Protein AF-A0A969IDW4-F1 (afdb_monomer_lite)

Foldseek 3Di:
DPPPVVVVVVVVVVVVVVPQKDQDPQQAIEGEDADQDKDWDQGDPGFTKIWTWDDPPPLFFKIKIFIAHPDQKDWGKYKYAFAQQFQKKWKDKPNHTPDIDGHDDIDIDTDIDGHGIMIMIGGQFAWDWDADPPRDIWIDTRPDTDADDFAWDWDWDADPDPVGIDIDIDTPDFRAKDFPQQFDDDDPDPCCVPPPPGDTYDSVSSNVQKDKDADDAPPPDCPDPVRPRIDIDGDIDGDDDD

Radius of gyration: 23.62 Å; chains: 1; bounding box: 52×49×68 Å

Secondary structure (DSSP, 8-state):
--SHHHHHHHHHHHHHHHTSEEE-TTS-EEE-S--SEEEEEEETTTEEEEEEEEE-TTT-SEEEEEEEESSS-EEEEEEEEE-TT-SEEEEEETTEEEEEEESSEEEEEEEEE-TTEEEEEE----EEEEE-GGG-EEEEETTEEE-PPPPEEEEEE---STT-SEEEEEESS---EEESS-BSS--SSHHHHHHS--PBPPHHHHHHHEEEEEPP--SS--SSTTT-SEEEEE-EEEPPP-

Sequence (242 aa):
QANQSILLIIIQWTKFTQNLFYASEDNGLAALIYAPSEVKARVSNGIEITVVEETGYPFNENIRFTINTKEAAVKFPFHFRIPGWCREATININGKKYDAYKGGQIIKIDREWKNGDVAELVFPMEVSISRWHQNSAVVERGPLVYALKIGESWKHVQNKDWYGNYWEVYPTTPWNYGLIDVLHKKPENEWQKWNEPLVPAEAEQIQKAFQVVKKNWDGHYPWNLANAPIEIKAKARVFLNG

Structure (mmCIF, N/CA/C/O backbone):
data_AF-A0A969IDW4-F1
#
_entry.id   AF-A0A969IDW4-F1
#
loop_
_atom_site.group_PDB
_atom_site.id
_atom_site.type_symbol
_atom_site.label_atom_id
_atom_site.label_alt_id
_atom_site.label_comp_id
_atom_site.label_asym_id
_atom_site.label_entity_id
_atom_site.label_seq_id
_atom_site.pdbx_PDB_ins_code
_atom_site.Cartn_x
_atom_site.Cartn_y
_atom_site.Cartn_z
_atom_site.occupancy
_atom_site.B_iso_or_equiv
_atom_site.auth_seq_id
_atom_site.auth_comp_id
_atom_site.auth_asym_id
_atom_site.auth_atom_id
_atom_site.pdbx_PDB_model_num
ATOM 1 N N . GLN A 1 1 ? 23.238 29.472 -4.550 1.00 36.06 1 GLN A N 1
ATOM 2 C CA . GLN A 1 1 ? 21.768 29.302 -4.600 1.00 36.06 1 GLN A CA 1
ATOM 3 C C . GLN A 1 1 ? 21.451 27.810 -4.550 1.00 36.06 1 GLN A C 1
ATOM 5 O O . GLN A 1 1 ? 21.507 27.154 -5.574 1.00 36.06 1 GLN A O 1
ATOM 10 N N . ALA A 1 2 ? 21.194 27.261 -3.360 1.00 36.75 2 ALA A N 1
ATOM 11 C CA . ALA A 1 2 ? 20.826 25.849 -3.165 1.00 36.75 2 ALA A CA 1
ATOM 12 C C . ALA A 1 2 ? 19.712 25.681 -2.106 1.00 36.75 2 ALA A C 1
ATOM 14 O O . ALA A 1 2 ? 19.539 24.609 -1.544 1.00 36.75 2 ALA A O 1
ATOM 15 N N . ASN A 1 3 ? 18.954 26.751 -1.825 1.00 32.47 3 ASN A N 1
ATOM 16 C CA . ASN A 1 3 ? 17.962 26.771 -0.741 1.00 32.47 3 ASN A CA 1
ATOM 17 C C . ASN A 1 3 ? 16.509 26.590 -1.195 1.00 32.47 3 ASN A C 1
ATOM 19 O O . ASN A 1 3 ? 15.656 26.327 -0.355 1.00 32.47 3 ASN A O 1
ATOM 23 N N . GLN A 1 4 ? 16.196 26.694 -2.491 1.00 33.81 4 GLN A N 1
ATOM 24 C CA . GLN A 1 4 ? 14.814 26.497 -2.952 1.00 33.81 4 GLN A CA 1
ATOM 25 C C . GLN A 1 4 ? 14.461 25.015 -3.151 1.00 33.81 4 GLN A C 1
ATOM 27 O O . GLN A 1 4 ? 13.352 24.610 -2.813 1.00 33.81 4 GLN A O 1
ATOM 32 N N . SER A 1 5 ? 15.409 24.178 -3.587 1.00 32.72 5 SER A N 1
ATOM 33 C CA . SER A 1 5 ? 15.166 22.742 -3.799 1.00 32.72 5 SER A CA 1
ATOM 34 C C . SER A 1 5 ? 14.986 21.964 -2.489 1.00 32.72 5 SER A C 1
ATOM 36 O O . SER A 1 5 ? 14.162 21.058 -2.425 1.00 32.72 5 SER A O 1
ATOM 38 N N . ILE A 1 6 ? 15.699 22.346 -1.421 1.00 40.06 6 ILE A N 1
ATOM 39 C CA . ILE A 1 6 ? 15.559 21.724 -0.091 1.00 40.06 6 ILE A CA 1
ATOM 40 C C . ILE A 1 6 ? 14.205 22.092 0.536 1.00 40.06 6 ILE A C 1
ATOM 42 O O . ILE A 1 6 ? 13.516 21.225 1.070 1.00 40.06 6 ILE A O 1
ATOM 46 N N . LEU A 1 7 ? 13.775 23.353 0.410 1.00 32.84 7 LEU A N 1
ATOM 47 C CA . LEU A 1 7 ? 12.499 23.822 0.957 1.00 32.84 7 LEU A CA 1
ATOM 48 C C . LEU A 1 7 ? 11.293 23.148 0.276 1.00 32.84 7 LEU A C 1
ATOM 50 O O . LEU A 1 7 ? 10.332 22.784 0.950 1.00 32.84 7 LEU A O 1
ATOM 54 N N . LEU A 1 8 ? 11.357 22.925 -1.043 1.00 35.44 8 LEU A N 1
ATOM 55 C CA . LEU A 1 8 ? 10.275 22.291 -1.801 1.00 35.44 8 LEU A CA 1
ATOM 56 C C . LEU A 1 8 ? 10.090 20.809 -1.431 1.00 35.44 8 LEU A C 1
ATOM 58 O O . LEU A 1 8 ? 8.957 20.349 -1.322 1.00 35.44 8 LEU A O 1
ATOM 62 N N . ILE A 1 9 ? 11.183 20.077 -1.186 1.00 49.09 9 ILE A N 1
ATOM 63 C CA . ILE A 1 9 ? 11.122 18.671 -0.755 1.00 49.09 9 ILE A CA 1
ATOM 64 C C . ILE A 1 9 ? 10.534 18.574 0.660 1.00 49.09 9 ILE A C 1
ATOM 66 O O . ILE A 1 9 ? 9.649 17.752 0.888 1.00 49.09 9 ILE A O 1
ATOM 70 N N . ILE A 1 10 ? 10.937 19.448 1.592 1.00 52.38 10 ILE A N 1
ATOM 71 C CA . ILE A 1 10 ? 10.418 19.448 2.974 1.00 52.38 10 ILE A CA 1
ATOM 72 C C . ILE A 1 10 ? 8.894 19.661 3.008 1.00 52.38 10 ILE A C 1
ATOM 74 O O . ILE A 1 10 ? 8.198 18.970 3.749 1.00 52.38 10 ILE A O 1
ATOM 78 N N . ILE A 1 11 ? 8.357 20.566 2.180 1.00 58.72 11 ILE A N 1
ATOM 79 C CA . ILE A 1 11 ? 6.911 20.857 2.136 1.00 58.72 11 ILE A CA 1
ATOM 80 C C . ILE A 1 11 ? 6.093 19.658 1.626 1.00 58.72 11 ILE A C 1
ATOM 82 O O . ILE A 1 11 ? 4.946 19.475 2.035 1.00 58.72 11 ILE A O 1
ATOM 86 N N . GLN A 1 12 ? 6.651 18.834 0.737 1.00 65.25 12 GLN A N 1
ATOM 87 C CA . GLN A 1 12 ? 5.935 17.667 0.213 1.00 65.25 12 GLN A CA 1
ATOM 88 C C . GLN A 1 12 ? 5.799 16.565 1.267 1.00 65.25 12 GLN A C 1
ATOM 90 O O . GLN A 1 12 ? 4.719 15.999 1.425 1.00 65.25 12 GLN A O 1
ATOM 95 N N . TRP A 1 13 ? 6.856 16.310 2.043 1.00 73.19 13 TRP A N 1
ATOM 96 C CA . TRP A 1 13 ? 6.816 15.307 3.110 1.00 73.19 13 TRP A CA 1
ATOM 97 C C . TRP A 1 13 ? 5.899 15.713 4.266 1.00 73.19 13 TRP A C 1
ATOM 99 O O . TRP A 1 13 ? 5.181 14.864 4.782 1.00 73.19 13 TRP A O 1
ATOM 109 N N . THR A 1 14 ? 5.853 16.996 4.643 1.00 79.69 14 THR A N 1
ATOM 110 C CA . THR A 1 14 ? 4.940 17.463 5.703 1.00 79.69 14 THR A CA 1
ATOM 111 C C . THR A 1 14 ? 3.478 17.418 5.277 1.00 79.69 14 THR A C 1
ATOM 113 O O . THR A 1 14 ? 2.620 17.034 6.067 1.00 79.69 14 THR A O 1
ATOM 116 N N . LYS A 1 15 ? 3.173 17.749 4.018 1.00 82.56 15 LYS A N 1
ATOM 117 C CA . LYS A 1 15 ? 1.824 17.545 3.480 1.00 82.56 15 LYS A CA 1
ATOM 118 C C . LYS A 1 15 ? 1.477 16.064 3.448 1.00 82.56 15 LYS A C 1
ATOM 120 O O . LYS A 1 15 ? 0.396 15.700 3.881 1.00 82.56 15 LYS A O 1
ATOM 125 N N . PHE A 1 16 ? 2.378 15.200 2.991 1.00 86.06 16 PHE A N 1
ATOM 126 C CA . PHE A 1 16 ? 2.141 13.758 3.001 1.00 86.06 16 PHE A CA 1
ATOM 127 C C . PHE A 1 16 ? 1.790 13.245 4.408 1.00 86.06 16 PHE A C 1
ATOM 129 O O . PHE A 1 16 ? 0.753 12.605 4.574 1.00 86.06 16 PHE A O 1
ATOM 136 N N . THR A 1 17 ? 2.581 13.594 5.429 1.00 86.19 17 THR A N 1
ATOM 137 C CA . THR A 1 17 ? 2.329 13.145 6.808 1.00 86.19 17 THR A CA 1
ATOM 138 C C . THR A 1 17 ? 1.028 13.698 7.394 1.00 86.19 17 THR A C 1
ATOM 140 O O . THR A 1 17 ? 0.349 12.993 8.134 1.00 86.19 17 THR A O 1
ATOM 143 N N . GLN A 1 18 ? 0.627 14.918 7.026 1.00 87.56 18 GLN A N 1
ATOM 144 C CA . GLN A 1 18 ? -0.650 15.514 7.446 1.00 87.56 18 GLN A CA 1
ATOM 145 C C . GLN A 1 18 ? -1.888 14.842 6.836 1.00 87.56 18 GLN A C 1
ATOM 147 O O . GLN A 1 18 ? -2.988 15.055 7.333 1.00 87.56 18 GLN A O 1
ATOM 152 N N . ASN A 1 19 ? -1.730 14.060 5.766 1.00 91.75 19 ASN A N 1
ATOM 153 C CA . ASN A 1 19 ? -2.835 13.433 5.037 1.00 91.75 19 ASN A CA 1
ATOM 154 C C . ASN A 1 19 ? -2.877 11.898 5.231 1.00 91.75 19 ASN A C 1
ATOM 156 O O . ASN A 1 19 ? -3.576 11.205 4.492 1.00 91.75 19 ASN A O 1
ATOM 160 N N . LEU A 1 20 ? -2.145 11.351 6.214 1.00 95.62 20 LEU A N 1
ATOM 161 C CA . LEU A 1 20 ? -2.221 9.923 6.571 1.00 95.62 20 LEU A CA 1
ATOM 162 C C . LEU A 1 20 ? -3.574 9.576 7.207 1.00 95.62 20 LEU A C 1
ATOM 164 O O . LEU A 1 20 ? -4.243 8.626 6.784 1.00 95.62 20 LEU A O 1
ATOM 168 N N . PHE A 1 21 ? -3.992 10.401 8.173 1.00 97.50 21 PHE A N 1
ATOM 169 C CA . PHE A 1 21 ? -5.207 10.219 8.959 1.00 97.50 21 PHE A CA 1
ATOM 170 C C . PHE A 1 21 ? -6.143 11.422 8.880 1.00 97.50 21 PHE A C 1
ATOM 172 O O . PHE A 1 21 ? -5.696 12.565 8.832 1.00 97.50 21 PHE A O 1
ATOM 179 N N . TYR A 1 22 ? -7.445 11.156 8.962 1.00 96.81 22 TYR A N 1
ATOM 180 C CA . TYR A 1 22 ? -8.488 12.177 9.041 1.00 96.81 22 TYR A CA 1
ATOM 181 C C . TYR A 1 22 ? -9.519 11.821 10.106 1.00 96.81 22 TYR A C 1
ATOM 183 O O . TYR A 1 22 ? -9.808 10.646 10.330 1.00 96.81 22 TYR A O 1
ATOM 191 N N . ALA A 1 23 ? -10.119 12.836 10.724 1.00 95.88 23 ALA A N 1
ATOM 192 C CA . ALA A 1 23 ? -11.373 12.651 11.444 1.00 95.88 23 ALA A CA 1
ATOM 193 C C . ALA A 1 23 ? -12.496 12.367 10.434 1.00 95.88 23 ALA A C 1
ATOM 195 O O . ALA A 1 23 ? -12.535 12.985 9.366 1.00 95.88 23 ALA A O 1
ATOM 196 N N . SER A 1 24 ? -13.396 11.441 10.757 1.00 94.69 24 SER A N 1
ATOM 197 C CA . SER A 1 24 ? -14.590 11.169 9.949 1.00 94.69 24 SER A CA 1
ATOM 198 C C . SER A 1 24 ? -15.822 11.876 10.521 1.00 94.69 24 SER A C 1
ATOM 200 O O . SER A 1 24 ? -15.878 12.194 11.708 1.00 94.69 24 SER A O 1
ATOM 202 N N . GLU A 1 25 ? -16.819 12.126 9.669 1.00 93.75 25 GLU A N 1
ATOM 203 C CA . GLU A 1 25 ? -18.062 12.826 10.037 1.00 93.75 25 GLU A CA 1
ATOM 204 C C . GLU A 1 25 ? -18.861 12.094 11.128 1.00 93.75 25 GLU A C 1
ATOM 206 O O . GLU A 1 25 ? -19.512 12.716 11.960 1.00 93.75 25 GLU A O 1
ATOM 211 N N . ASP A 1 26 ? -18.758 10.768 11.182 1.00 96.19 26 ASP A N 1
ATOM 212 C CA . ASP A 1 26 ? -19.386 9.912 12.189 1.00 96.19 26 ASP A CA 1
ATOM 213 C C . ASP A 1 26 ? -18.567 9.796 13.491 1.00 96.19 26 ASP A C 1
ATOM 215 O O . ASP A 1 26 ? -18.684 8.813 14.225 1.00 96.19 26 ASP A O 1
ATOM 219 N N . ASN A 1 27 ? -17.758 10.819 13.796 1.00 96.31 27 ASN A N 1
ATOM 220 C CA . ASN A 1 27 ? -16.893 10.908 14.975 1.00 96.31 27 ASN A CA 1
ATOM 221 C C . ASN A 1 27 ? -15.881 9.754 15.082 1.00 96.31 27 ASN A C 1
ATOM 223 O O . ASN A 1 27 ? -15.577 9.260 16.169 1.00 96.31 27 ASN A O 1
ATOM 227 N N . GLY A 1 28 ? -15.368 9.293 13.949 1.00 97.38 28 GLY A N 1
ATOM 228 C CA . GLY A 1 28 ? -14.372 8.235 13.877 1.00 97.38 28 GLY A CA 1
ATOM 229 C C . GLY A 1 28 ? -12.999 8.720 13.439 1.00 97.38 28 GLY A C 1
ATOM 230 O O . GLY A 1 28 ? -12.671 9.908 13.465 1.00 97.38 28 GLY A O 1
ATOM 231 N N . LEU A 1 29 ? -12.197 7.752 13.009 1.00 97.94 29 LEU A N 1
ATOM 232 C CA . LEU A 1 29 ? -10.870 7.964 12.447 1.00 97.94 29 LEU A CA 1
ATOM 233 C C . LEU A 1 29 ? -10.794 7.277 11.084 1.00 97.94 29 LEU A C 1
ATOM 235 O O . LEU A 1 29 ? -11.355 6.198 10.901 1.00 97.94 29 LEU A O 1
ATOM 239 N N . ALA A 1 30 ? -10.092 7.875 10.131 1.00 98.19 30 ALA A N 1
ATOM 240 C CA . ALA A 1 30 ? -9.866 7.310 8.810 1.00 98.19 30 ALA A CA 1
ATOM 241 C C . ALA A 1 30 ? -8.373 7.250 8.494 1.00 98.19 30 ALA A C 1
ATOM 243 O O . ALA A 1 30 ? -7.718 8.286 8.489 1.00 98.19 30 ALA A O 1
ATOM 244 N N . ALA A 1 31 ? -7.856 6.056 8.199 1.00 97.88 31 ALA A N 1
ATOM 245 C CA . ALA A 1 31 ? -6.517 5.833 7.663 1.00 97.88 31 ALA A CA 1
ATOM 246 C C . ALA A 1 31 ? -6.603 5.709 6.135 1.00 97.88 31 ALA A C 1
ATOM 248 O O . ALA A 1 31 ? -7.135 4.726 5.601 1.00 97.88 31 ALA A O 1
ATOM 249 N N . LEU A 1 32 ? -6.115 6.731 5.426 1.00 96.12 32 LEU A N 1
ATOM 250 C CA . LEU A 1 32 ? -6.238 6.828 3.967 1.00 96.12 32 LEU A CA 1
ATOM 251 C C . LEU A 1 32 ? -4.899 6.650 3.251 1.00 96.12 32 LEU A C 1
ATOM 253 O O . LEU A 1 32 ? -4.862 6.129 2.136 1.00 96.12 32 LEU A O 1
ATOM 257 N N . ILE A 1 33 ? -3.788 7.045 3.856 1.00 95.06 33 ILE A N 1
ATOM 258 C CA . ILE A 1 33 ? -2.451 6.850 3.291 1.00 95.06 33 ILE A CA 1
ATOM 259 C C . ILE A 1 33 ? -1.619 6.107 4.328 1.00 95.06 33 ILE A C 1
ATOM 261 O O . ILE A 1 33 ? -1.707 6.418 5.508 1.00 95.06 33 ILE A O 1
ATOM 265 N N . TYR A 1 34 ? -0.845 5.122 3.874 1.00 96.12 34 TYR A N 1
ATOM 266 C CA . TYR A 1 34 ? -0.156 4.178 4.747 1.00 96.12 34 TYR A CA 1
ATOM 267 C C . TYR A 1 34 ? 1.339 4.468 4.814 1.00 96.12 34 TYR A C 1
ATOM 269 O O . TYR A 1 34 ? 2.005 4.545 3.775 1.00 96.12 34 TYR A O 1
ATOM 277 N N . ALA A 1 35 ? 1.842 4.635 6.031 1.00 94.50 35 ALA A N 1
ATOM 278 C CA . ALA A 1 35 ? 3.246 4.837 6.361 1.00 94.50 35 ALA A CA 1
ATOM 279 C C . ALA A 1 35 ? 3.463 4.619 7.872 1.00 94.50 35 ALA A C 1
ATOM 281 O O . ALA A 1 35 ? 2.560 4.915 8.657 1.00 94.50 35 ALA A O 1
ATOM 282 N N . PRO A 1 36 ? 4.664 4.189 8.310 1.00 94.25 36 PRO A N 1
ATOM 283 C CA . PRO A 1 36 ? 5.001 4.132 9.732 1.00 94.25 36 PRO A CA 1
ATOM 284 C C . PRO A 1 36 ? 4.688 5.453 10.432 1.00 94.25 36 PRO A C 1
ATOM 286 O O . PRO A 1 36 ? 5.245 6.494 10.069 1.00 94.25 36 PRO A O 1
ATOM 289 N N . SER A 1 37 ? 3.783 5.429 11.407 1.00 96.19 37 SER A N 1
ATOM 290 C CA . SER A 1 37 ? 3.317 6.651 12.057 1.00 96.19 37 SER A CA 1
ATOM 291 C C . SER A 1 37 ? 2.650 6.389 13.406 1.00 96.19 37 SER A C 1
ATOM 293 O O . SER A 1 37 ? 2.252 5.275 13.733 1.00 96.19 37 SER A O 1
ATOM 295 N N . GLU A 1 38 ? 2.529 7.447 14.203 1.00 97.50 38 GLU A N 1
ATOM 296 C CA . GLU A 1 38 ? 1.713 7.477 15.414 1.00 97.50 38 GLU A CA 1
ATOM 297 C C . GLU A 1 38 ? 0.810 8.710 15.346 1.00 97.50 38 GLU A C 1
ATOM 299 O O . GLU A 1 38 ? 1.284 9.819 15.083 1.00 97.50 38 GLU A O 1
ATOM 304 N N . VAL A 1 39 ? -0.487 8.527 15.595 1.00 97.19 39 VAL A N 1
ATOM 305 C CA . VAL A 1 39 ? -1.464 9.618 15.638 1.00 97.19 39 VAL A CA 1
ATOM 306 C C . VAL A 1 39 ? -2.189 9.634 16.977 1.00 97.19 39 VAL A C 1
ATOM 308 O O . VAL A 1 39 ? -2.673 8.609 17.453 1.00 97.19 39 VAL A O 1
ATOM 311 N N . LYS A 1 40 ? -2.295 10.824 17.575 1.00 97.69 40 LYS A N 1
ATOM 312 C CA . LYS A 1 40 ? -3.208 11.098 18.688 1.00 97.69 40 LYS A CA 1
ATOM 313 C C . LYS A 1 40 ? -4.440 11.784 18.132 1.00 97.69 40 LYS A C 1
ATOM 315 O O . LYS A 1 40 ? -4.324 12.836 17.505 1.00 97.69 40 LYS A O 1
ATOM 320 N N . ALA A 1 41 ? -5.601 11.187 18.346 1.00 96.50 41 ALA A N 1
ATOM 321 C CA . ALA A 1 41 ? -6.858 11.664 17.793 1.00 96.50 41 ALA A CA 1
ATOM 322 C C . ALA A 1 41 ? -7.950 11.653 18.857 1.00 96.50 41 ALA A C 1
ATOM 324 O O . ALA A 1 41 ? -7.903 10.878 19.811 1.00 96.50 41 ALA A O 1
ATOM 325 N N . ARG A 1 42 ? -8.953 12.510 18.671 1.00 96.81 42 ARG A N 1
ATOM 326 C CA . ARG A 1 42 ? -10.192 12.456 19.443 1.00 96.81 42 ARG A CA 1
ATOM 327 C C . ARG A 1 42 ? -11.258 11.781 18.599 1.00 96.81 42 ARG A C 1
ATOM 329 O O . ARG A 1 42 ? -11.511 12.221 17.483 1.00 96.81 42 ARG A O 1
ATOM 336 N N . VAL A 1 43 ? -11.853 10.730 19.139 1.00 96.88 43 VAL A N 1
ATOM 337 C CA . VAL A 1 43 ? -12.914 9.943 18.502 1.00 96.88 43 VAL A CA 1
ATOM 338 C C . VAL A 1 43 ? -14.128 9.879 19.419 1.00 96.88 43 VAL A C 1
ATOM 340 O O . VAL A 1 43 ? -14.061 10.267 20.591 1.00 96.88 43 VAL A O 1
ATOM 343 N N . SER A 1 44 ? -15.244 9.370 18.900 1.00 92.69 44 SER A N 1
ATOM 344 C CA . SER A 1 44 ? -16.530 9.405 19.588 1.00 92.69 44 SER A CA 1
ATOM 345 C C . SER A 1 44 ? -16.838 10.845 20.035 1.00 92.69 44 SER A C 1
ATOM 347 O O . SER A 1 44 ? -16.497 11.813 19.357 1.00 92.69 44 SER A O 1
ATOM 349 N N . ASN A 1 45 ? -17.414 11.022 21.217 1.00 87.69 45 ASN A N 1
ATOM 350 C CA . ASN A 1 45 ? -17.689 12.338 21.787 1.00 87.69 45 ASN A CA 1
ATOM 351 C C . ASN A 1 45 ? -16.462 12.942 22.505 1.00 87.69 45 ASN A C 1
ATOM 353 O O . ASN A 1 45 ? -16.552 13.358 23.658 1.00 87.69 45 ASN A O 1
ATOM 357 N N . GLY A 1 46 ? -15.307 12.988 21.828 1.00 94.12 46 GLY A N 1
ATOM 358 C CA . GLY A 1 46 ? -14.109 13.705 22.290 1.00 94.12 46 GLY A CA 1
ATOM 359 C C . GLY A 1 46 ? -13.087 12.890 23.091 1.00 94.12 46 GLY A C 1
ATOM 360 O O . GLY A 1 46 ? -12.183 13.488 23.678 1.00 94.12 46 GLY A O 1
ATOM 361 N N . ILE A 1 47 ? -13.199 11.559 23.107 1.00 96.88 47 ILE A N 1
ATOM 362 C CA . ILE A 1 47 ? -12.272 10.664 23.816 1.00 96.88 47 ILE A CA 1
ATOM 363 C C . ILE A 1 47 ? -10.948 10.598 23.055 1.00 96.88 47 ILE A C 1
ATOM 365 O O . ILE A 1 47 ? -10.927 10.320 21.857 1.00 96.88 47 ILE A O 1
ATOM 369 N N . GLU A 1 48 ? -9.838 10.843 23.749 1.00 98.00 48 GLU A N 1
ATOM 370 C CA . GLU A 1 48 ? -8.498 10.755 23.167 1.00 98.00 48 GLU A CA 1
ATOM 371 C C . GLU A 1 48 ? -8.030 9.296 23.065 1.00 98.00 48 GLU A C 1
ATOM 373 O O . GLU A 1 48 ? -8.086 8.533 24.033 1.00 98.00 48 GLU A O 1
ATOM 378 N N . ILE A 1 49 ? -7.530 8.928 21.888 1.00 98.12 49 ILE A N 1
ATOM 379 C CA . ILE A 1 49 ? -6.865 7.655 21.613 1.00 98.12 49 ILE A CA 1
ATOM 380 C C . ILE A 1 49 ? -5.529 7.910 20.912 1.00 98.12 49 ILE A C 1
ATOM 382 O O . ILE A 1 49 ? -5.346 8.935 20.248 1.00 98.12 49 ILE A O 1
ATOM 386 N N . THR A 1 50 ? -4.619 6.945 21.007 1.00 98.56 50 THR A N 1
ATOM 387 C CA . THR A 1 50 ? -3.413 6.886 20.177 1.00 98.56 50 THR A CA 1
ATOM 388 C C . THR A 1 50 ? -3.511 5.680 19.255 1.00 98.56 50 THR A C 1
ATOM 390 O O . THR A 1 50 ? -3.790 4.578 19.720 1.00 98.56 50 THR A O 1
ATOM 393 N N . VAL A 1 51 ? -3.242 5.859 17.966 1.00 98.56 51 VAL A N 1
ATOM 394 C CA . VAL A 1 51 ? -3.117 4.757 17.008 1.00 98.56 51 VAL A CA 1
ATOM 395 C C . VAL A 1 51 ? -1.689 4.719 16.484 1.00 98.56 51 VAL A C 1
ATOM 397 O O . VAL A 1 51 ? -1.184 5.725 15.988 1.00 98.56 51 VAL A O 1
ATOM 400 N N . VAL A 1 52 ? -1.043 3.562 16.611 1.00 98.69 52 VAL A N 1
ATOM 401 C CA . VAL A 1 52 ? 0.300 3.302 16.075 1.00 98.69 52 VAL A CA 1
ATOM 402 C C . VAL A 1 52 ? 0.157 2.464 14.812 1.00 98.69 52 VAL A C 1
ATOM 404 O O . VAL A 1 52 ? -0.407 1.373 14.872 1.00 98.69 52 VAL A O 1
ATOM 407 N N . GLU A 1 53 ? 0.654 2.970 13.688 1.00 98.31 53 GLU A N 1
ATOM 408 C CA . GLU A 1 53 ? 0.734 2.271 12.409 1.00 98.31 53 GLU A CA 1
ATOM 409 C C . GLU A 1 53 ? 2.150 1.726 12.192 1.00 98.31 53 GLU A C 1
ATOM 411 O O . GLU A 1 53 ? 3.118 2.476 12.055 1.00 98.31 53 GLU A O 1
ATOM 416 N N . GLU A 1 54 ? 2.262 0.406 12.102 1.00 97.56 54 GLU A N 1
ATOM 417 C CA . GLU A 1 54 ? 3.498 -0.305 11.801 1.00 97.56 54 GLU A CA 1
ATOM 418 C C . GLU A 1 54 ? 3.369 -0.974 10.434 1.00 97.56 54 GLU A C 1
ATOM 420 O O . GLU A 1 54 ? 2.536 -1.861 10.217 1.00 97.56 54 GLU A O 1
ATOM 425 N N . THR A 1 55 ? 4.196 -0.553 9.479 1.00 95.50 55 THR A N 1
ATOM 426 C CA . THR A 1 55 ? 4.168 -1.123 8.133 1.00 95.50 55 THR A CA 1
ATOM 427 C C . THR A 1 55 ? 5.489 -0.947 7.391 1.00 95.50 55 THR A C 1
ATOM 429 O O . THR A 1 55 ? 6.208 0.022 7.589 1.00 95.50 55 THR A O 1
ATOM 432 N N . GLY A 1 56 ? 5.805 -1.880 6.492 1.00 91.62 56 GLY A N 1
ATOM 433 C CA . GLY A 1 56 ? 6.853 -1.692 5.481 1.00 91.62 56 GLY A CA 1
ATOM 434 C C . GLY A 1 56 ? 6.308 -1.149 4.156 1.00 91.62 56 GLY A C 1
ATOM 435 O O . GLY A 1 56 ? 6.986 -1.244 3.133 1.00 91.62 56 GLY A O 1
ATOM 436 N N . TYR A 1 57 ? 5.061 -0.668 4.127 1.00 93.00 57 TYR A N 1
ATOM 437 C CA . TYR A 1 57 ? 4.459 -0.058 2.944 1.00 93.00 57 TYR A CA 1
ATOM 438 C C . TYR A 1 57 ? 5.353 1.089 2.431 1.00 93.00 57 TYR A C 1
ATOM 440 O O . TYR A 1 57 ? 5.850 1.875 3.238 1.00 93.00 57 TYR A O 1
ATOM 448 N N . PRO A 1 58 ? 5.597 1.210 1.111 1.00 93.38 58 PRO A N 1
ATOM 449 C CA . PRO A 1 58 ? 4.965 0.491 -0.003 1.00 93.38 58 PRO A CA 1
ATOM 450 C C . PRO A 1 58 ? 5.634 -0.834 -0.416 1.00 93.38 58 PRO A C 1
ATOM 452 O O . PRO A 1 58 ? 5.240 -1.426 -1.418 1.00 93.38 58 PRO A O 1
ATOM 455 N N . PHE A 1 59 ? 6.655 -1.307 0.299 1.00 92.12 59 PHE A N 1
ATOM 456 C CA . PHE A 1 59 ? 7.408 -2.512 -0.073 1.00 92.12 59 PHE A CA 1
ATOM 457 C C . PHE A 1 59 ? 6.769 -3.801 0.470 1.00 92.12 59 PHE A C 1
ATOM 459 O O . PHE A 1 59 ? 6.829 -4.854 -0.182 1.00 92.12 59 PHE A O 1
ATOM 466 N N . ASN A 1 60 ? 6.105 -3.696 1.625 1.00 91.81 60 ASN A N 1
ATOM 467 C CA . ASN A 1 60 ? 5.424 -4.786 2.317 1.00 91.81 60 ASN A CA 1
ATOM 468 C C . ASN A 1 60 ? 3.899 -4.659 2.229 1.00 91.81 60 ASN A C 1
ATOM 470 O O . ASN A 1 60 ? 3.341 -3.576 2.091 1.00 91.81 60 ASN A O 1
ATOM 474 N N . GLU A 1 61 ? 3.239 -5.807 2.349 1.00 95.81 61 GLU A N 1
ATOM 475 C CA . GLU A 1 61 ? 1.795 -5.971 2.141 1.00 95.81 61 GLU A CA 1
ATOM 476 C C . GLU A 1 61 ? 0.984 -5.822 3.433 1.00 95.81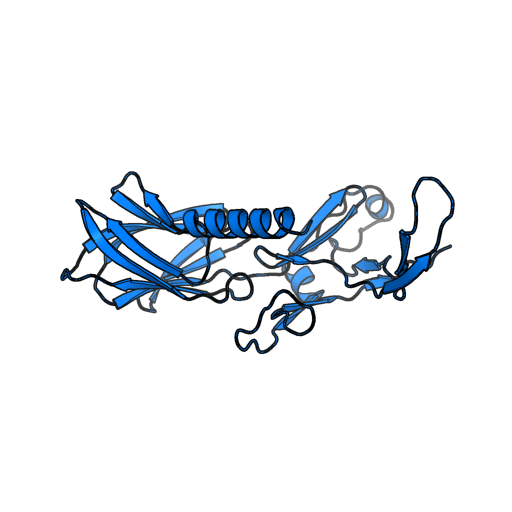 61 GLU A C 1
ATOM 478 O O . GLU A 1 61 ? -0.227 -5.642 3.368 1.00 95.81 61 GLU A O 1
ATOM 483 N N . ASN A 1 62 ? 1.640 -5.911 4.595 1.00 96.88 62 ASN A N 1
ATOM 484 C CA . ASN A 1 62 ? 0.995 -5.868 5.904 1.00 96.88 62 ASN A CA 1
ATOM 485 C C . ASN A 1 62 ? 1.052 -4.464 6.510 1.00 96.88 62 ASN A C 1
ATOM 487 O O . ASN A 1 62 ? 2.118 -3.839 6.544 1.00 96.88 62 ASN A O 1
ATOM 491 N N . ILE A 1 63 ? -0.077 -4.007 7.037 1.00 98.25 63 ILE A N 1
ATOM 492 C CA . ILE A 1 63 ? -0.207 -2.767 7.798 1.00 98.25 63 ILE A CA 1
ATOM 493 C C . ILE A 1 63 ? -0.889 -3.108 9.112 1.00 98.25 63 ILE A C 1
ATOM 495 O O . ILE A 1 63 ? -1.996 -3.644 9.121 1.00 98.25 63 ILE A O 1
ATOM 499 N N . ARG A 1 64 ? -0.221 -2.807 10.221 1.00 98.62 64 ARG A N 1
ATOM 500 C CA . ARG A 1 64 ? -0.687 -3.129 11.565 1.00 98.62 64 ARG A CA 1
ATOM 501 C C . ARG A 1 64 ? -1.004 -1.846 12.316 1.00 98.62 64 ARG A C 1
ATOM 503 O O . ARG A 1 64 ? -0.122 -1.025 12.529 1.00 98.62 64 ARG A O 1
ATOM 510 N N . PHE A 1 65 ? -2.248 -1.703 12.749 1.00 98.75 65 PHE A N 1
ATOM 511 C CA . PHE A 1 65 ? -2.703 -0.615 13.603 1.00 98.75 65 PHE A CA 1
ATOM 512 C C . PHE A 1 65 ? -2.891 -1.129 15.025 1.00 98.75 65 PHE A C 1
ATOM 514 O O . PHE A 1 65 ? -3.698 -2.030 15.244 1.00 98.75 65 PHE A O 1
ATOM 521 N N . THR A 1 66 ? -2.183 -0.546 15.989 1.00 98.81 66 THR A N 1
ATOM 522 C CA . THR A 1 66 ? -2.412 -0.788 17.422 1.00 98.81 66 THR A CA 1
ATOM 523 C C . THR A 1 66 ? -3.166 0.386 18.018 1.00 98.81 66 THR A C 1
ATOM 525 O O . THR A 1 66 ? -2.704 1.523 17.919 1.00 98.81 66 THR A O 1
ATOM 528 N N . ILE A 1 67 ? -4.304 0.115 18.651 1.00 98.56 67 ILE A N 1
ATOM 529 C CA . ILE A 1 67 ? -5.129 1.127 19.305 1.00 98.56 67 ILE A CA 1
ATOM 530 C C . ILE A 1 67 ? -4.762 1.174 20.788 1.00 98.56 67 ILE A C 1
ATOM 532 O O . ILE A 1 67 ? -4.871 0.179 21.501 1.00 98.56 67 ILE A O 1
ATOM 536 N N . ASN A 1 68 ? -4.373 2.350 21.271 1.00 98.44 68 ASN A N 1
ATOM 537 C CA . ASN A 1 68 ? -4.082 2.614 22.674 1.00 98.44 68 ASN A CA 1
ATOM 538 C C . ASN A 1 68 ? -5.084 3.629 23.231 1.00 98.44 68 ASN A C 1
ATOM 540 O O . ASN A 1 68 ? -5.347 4.670 22.627 1.00 98.44 68 ASN A O 1
ATOM 544 N N . THR A 1 69 ? -5.634 3.339 24.405 1.00 97.38 69 THR A N 1
ATOM 545 C CA . THR A 1 69 ? -6.601 4.206 25.089 1.00 97.38 69 THR A CA 1
ATOM 546 C C . THR A 1 69 ? -6.492 4.036 26.602 1.00 97.38 69 THR A C 1
ATOM 548 O O . THR A 1 69 ? -6.041 3.001 27.089 1.00 97.38 69 THR A O 1
ATOM 551 N N . LYS A 1 70 ? -6.890 5.067 27.353 1.00 96.75 70 LYS A N 1
ATOM 552 C CA . LYS A 1 70 ? -6.983 5.020 28.821 1.00 96.75 70 LYS A CA 1
ATOM 553 C C . LYS A 1 70 ? -8.338 4.503 29.308 1.00 96.75 70 LYS A C 1
ATOM 555 O O . LYS A 1 70 ? -8.457 4.133 30.472 1.00 96.75 70 LYS A O 1
ATOM 560 N N . GLU A 1 71 ? -9.337 4.486 28.430 1.00 95.56 71 GLU A N 1
ATOM 561 C CA . GLU A 1 71 ? -10.672 3.985 28.739 1.00 95.56 71 GLU A CA 1
ATOM 562 C C . GLU A 1 71 ? -10.709 2.453 28.706 1.00 95.56 71 GLU A C 1
ATOM 564 O O . GLU A 1 71 ? -9.909 1.805 28.028 1.00 95.56 71 GLU A O 1
ATOM 569 N N . ALA A 1 72 ? -11.680 1.855 29.400 1.00 94.38 72 ALA A N 1
ATOM 570 C CA . ALA A 1 72 ? -11.871 0.403 29.369 1.00 94.38 72 ALA A CA 1
ATOM 571 C C . ALA A 1 72 ? -12.231 -0.110 27.958 1.00 94.38 72 ALA A C 1
ATOM 573 O O . ALA A 1 72 ? -11.782 -1.183 27.549 1.00 94.38 72 ALA A O 1
ATOM 574 N N . ALA A 1 73 ? -13.043 0.657 27.226 1.00 96.62 73 ALA A N 1
ATOM 575 C CA . ALA A 1 73 ? -13.382 0.452 25.823 1.00 96.62 73 ALA A CA 1
ATOM 576 C C . ALA A 1 73 ? -13.906 1.766 25.221 1.00 96.62 73 ALA A C 1
ATOM 578 O O . ALA A 1 73 ? -14.576 2.538 25.906 1.00 96.62 73 ALA A O 1
ATOM 579 N N . VAL A 1 74 ? -13.639 2.003 23.937 1.00 97.56 74 VAL A N 1
ATOM 580 C CA . VAL A 1 74 ? -14.133 3.170 23.192 1.00 97.56 74 VAL A CA 1
ATOM 581 C C . VAL A 1 74 ? -14.819 2.689 21.923 1.00 97.56 74 VAL A C 1
ATOM 583 O O . VAL A 1 74 ? -14.200 2.023 21.093 1.00 97.56 74 VAL A O 1
ATOM 586 N N . LYS A 1 75 ? -16.099 3.029 21.747 1.00 97.75 75 LYS A N 1
ATOM 587 C CA . LYS A 1 75 ? -16.817 2.762 20.498 1.00 97.75 75 LYS A CA 1
ATOM 588 C C . LYS A 1 75 ? -16.580 3.892 19.506 1.00 97.75 75 LYS A C 1
ATOM 590 O O . LYS A 1 75 ? -16.952 5.033 19.782 1.00 97.75 75 LYS A O 1
ATOM 595 N N . PHE A 1 76 ? -15.992 3.567 18.361 1.00 98.25 76 PHE A N 1
ATOM 596 C CA . PHE A 1 76 ? -15.859 4.498 17.245 1.00 98.25 76 PHE A CA 1
ATOM 597 C C . PHE A 1 76 ? -15.666 3.747 15.916 1.00 98.25 76 PHE A C 1
ATOM 599 O O . PHE A 1 76 ? -15.121 2.635 15.904 1.00 98.25 76 PHE A O 1
ATOM 606 N N . PRO A 1 77 ? -16.076 4.355 14.791 1.00 98.00 77 PRO A N 1
ATOM 607 C CA . PRO A 1 77 ? -15.808 3.810 13.473 1.00 98.00 77 PRO A CA 1
ATOM 608 C C . PRO A 1 77 ? -14.364 4.084 13.042 1.00 98.00 77 PRO A C 1
ATOM 610 O O . PRO A 1 77 ? -13.902 5.226 13.042 1.00 98.00 77 PRO A O 1
ATOM 613 N N . PHE A 1 78 ? -13.653 3.032 12.638 1.00 98.44 78 PHE A N 1
ATOM 614 C CA . PHE A 1 78 ? -12.333 3.144 12.021 1.00 98.44 78 PHE A CA 1
ATOM 615 C C . PHE A 1 78 ? -12.439 2.813 10.528 1.00 98.44 78 PHE A C 1
ATOM 617 O O . PHE A 1 78 ? -12.845 1.713 10.148 1.00 98.44 78 PHE A O 1
ATOM 624 N N . HIS A 1 79 ? -12.113 3.790 9.687 1.00 98.56 79 HIS A N 1
ATOM 625 C CA . HIS A 1 79 ? -12.146 3.691 8.238 1.00 98.56 79 HIS A CA 1
ATOM 626 C C . HIS A 1 79 ? -10.770 3.361 7.660 1.00 98.56 79 HIS A C 1
ATOM 628 O O . HIS A 1 79 ? -9.775 3.992 8.013 1.00 98.56 79 HIS A O 1
ATOM 634 N N . PHE A 1 80 ? -10.726 2.434 6.706 1.00 98.25 80 PHE A N 1
ATOM 635 C CA . PHE A 1 80 ? -9.510 2.034 6.003 1.00 98.25 80 PHE A CA 1
ATOM 636 C C . PHE A 1 80 ? -9.715 2.134 4.493 1.00 98.25 80 PHE A C 1
ATOM 638 O O . PHE A 1 80 ? -10.663 1.557 3.955 1.00 98.25 80 PHE A O 1
ATOM 645 N N . ARG A 1 81 ? -8.824 2.834 3.783 1.00 97.94 81 ARG A N 1
ATOM 646 C CA . ARG A 1 81 ? -8.845 2.853 2.314 1.00 97.94 81 ARG A CA 1
ATOM 647 C C . ARG A 1 81 ? -8.236 1.575 1.741 1.00 97.94 81 ARG A C 1
ATOM 649 O O . ARG A 1 81 ? -7.025 1.401 1.750 1.00 97.94 81 ARG A O 1
ATOM 656 N N . ILE A 1 82 ? -9.047 0.752 1.090 1.00 98.12 82 ILE A N 1
ATOM 657 C CA . ILE A 1 82 ? -8.553 -0.371 0.295 1.00 98.12 82 ILE A CA 1
ATOM 658 C C . ILE A 1 82 ? -8.082 0.158 -1.068 1.00 98.12 82 ILE A C 1
ATOM 660 O O . ILE A 1 82 ? -8.901 0.673 -1.839 1.00 98.12 82 ILE A O 1
ATOM 664 N N . PRO A 1 83 ? -6.779 0.072 -1.404 1.00 97.25 83 PRO A N 1
ATOM 665 C CA . PRO A 1 83 ? -6.271 0.631 -2.652 1.00 97.25 83 PRO A CA 1
ATOM 666 C C . PRO A 1 83 ? -6.931 0.010 -3.890 1.00 97.25 83 PRO A C 1
ATOM 668 O O . PRO A 1 83 ? -7.225 -1.180 -3.908 1.00 97.25 83 PRO A O 1
ATOM 671 N N . GLY A 1 84 ? -7.131 0.805 -4.946 1.00 95.62 84 GLY A N 1
ATOM 672 C CA . GLY A 1 84 ? -7.777 0.347 -6.187 1.00 95.62 84 GLY A CA 1
ATOM 673 C C . GLY A 1 84 ? -7.029 -0.771 -6.918 1.00 95.62 84 GLY A C 1
ATOM 674 O O . GLY A 1 84 ? -7.657 -1.606 -7.556 1.00 95.62 84 GLY A O 1
ATOM 675 N N . TRP A 1 85 ? -5.703 -0.823 -6.779 1.00 93.81 85 TRP A N 1
ATOM 676 C CA . TRP A 1 85 ? -4.867 -1.880 -7.355 1.00 93.81 85 TRP A CA 1
ATOM 677 C C . TRP A 1 85 ? -5.000 -3.226 -6.626 1.00 93.81 85 TRP A C 1
ATOM 679 O O . TRP A 1 85 ? -4.593 -4.254 -7.160 1.00 93.81 85 TRP A O 1
ATOM 689 N N . CYS A 1 86 ? -5.524 -3.243 -5.395 1.00 95.00 86 CYS A N 1
ATOM 690 C CA . CYS A 1 86 ? -5.602 -4.455 -4.587 1.00 95.00 86 CYS A CA 1
ATOM 691 C C . CYS A 1 86 ? -6.808 -5.290 -5.028 1.00 95.00 86 CYS A C 1
ATOM 693 O O . CYS A 1 86 ? -7.946 -4.840 -4.919 1.00 95.00 86 CYS A O 1
ATOM 695 N N . ARG A 1 87 ? -6.583 -6.516 -5.514 1.00 92.56 87 ARG A N 1
ATOM 696 C CA . ARG A 1 87 ? -7.683 -7.388 -5.961 1.00 92.56 87 ARG A CA 1
ATOM 697 C C . ARG A 1 87 ? -8.602 -7.780 -4.804 1.00 92.56 87 ARG A C 1
ATOM 699 O O . ARG A 1 87 ? -9.822 -7.686 -4.927 1.00 92.56 87 ARG A O 1
ATOM 706 N N . GLU A 1 88 ? -8.005 -8.220 -3.702 1.00 96.25 88 GLU A N 1
ATOM 707 C CA . GLU A 1 88 ? -8.702 -8.630 -2.487 1.00 96.25 88 GLU A CA 1
ATOM 708 C C . GLU A 1 88 ? -7.812 -8.360 -1.271 1.00 96.25 88 GLU A C 1
ATOM 710 O O . GLU A 1 88 ? -6.754 -8.965 -1.113 1.00 96.25 88 GLU A O 1
ATOM 715 N N . ALA A 1 89 ? -8.239 -7.436 -0.418 1.00 97.88 89 ALA A N 1
ATOM 716 C CA . ALA A 1 89 ? -7.612 -7.148 0.858 1.00 97.88 89 ALA A CA 1
ATOM 717 C C . ALA A 1 89 ? -8.228 -8.011 1.955 1.00 97.88 89 ALA A C 1
ATOM 719 O O . ALA A 1 89 ? -9.443 -8.190 1.990 1.00 97.88 89 ALA A O 1
ATOM 720 N N . THR A 1 90 ? -7.410 -8.486 2.890 1.00 98.38 90 THR A N 1
ATOM 721 C CA . THR A 1 90 ? -7.896 -9.160 4.102 1.00 98.38 90 THR A CA 1
ATOM 722 C C . THR A 1 90 ? -7.728 -8.239 5.298 1.00 98.38 90 THR A C 1
ATOM 724 O O . THR A 1 90 ? -6.676 -7.618 5.446 1.00 98.38 90 THR A O 1
ATOM 727 N N . ILE A 1 91 ? -8.745 -8.174 6.158 1.00 98.44 91 ILE A N 1
ATOM 728 C CA . ILE A 1 91 ? -8.659 -7.482 7.444 1.00 98.44 91 ILE A CA 1
ATOM 729 C C . ILE A 1 91 ? -8.752 -8.509 8.563 1.00 98.44 91 ILE A C 1
ATOM 731 O O . ILE A 1 91 ? -9.682 -9.318 8.600 1.00 98.44 91 ILE A O 1
ATOM 735 N N . ASN A 1 92 ? -7.809 -8.451 9.497 1.00 98.50 92 ASN A N 1
ATOM 736 C CA . ASN A 1 92 ? -7.821 -9.229 10.726 1.00 98.50 92 ASN A CA 1
ATOM 737 C C . ASN A 1 92 ? -7.961 -8.291 11.925 1.00 98.50 92 ASN A C 1
ATOM 739 O O . ASN A 1 92 ? -7.331 -7.237 11.967 1.00 98.50 92 ASN A O 1
ATOM 743 N N . ILE A 1 93 ? -8.747 -8.692 12.920 1.00 98.44 93 ILE A N 1
ATOM 744 C CA . ILE A 1 93 ? -8.834 -8.002 14.209 1.00 98.44 93 ILE A CA 1
ATOM 745 C C . ILE A 1 93 ? -8.361 -8.962 15.295 1.00 98.44 93 ILE A C 1
ATOM 747 O O . ILE A 1 93 ? -8.896 -10.065 15.428 1.00 98.44 93 ILE A O 1
ATOM 751 N N . ASN A 1 94 ? -7.355 -8.555 16.068 1.00 98.00 94 ASN A N 1
ATOM 752 C CA . ASN A 1 94 ? -6.741 -9.364 17.126 1.00 98.00 94 ASN A CA 1
ATOM 753 C C . ASN A 1 94 ? -6.331 -10.769 16.637 1.00 98.00 94 ASN A C 1
ATOM 755 O O . ASN A 1 94 ? -6.627 -11.781 17.277 1.00 98.00 94 ASN A O 1
ATOM 759 N N . GLY A 1 95 ? -5.707 -10.831 15.455 1.00 97.31 95 GLY A N 1
ATOM 760 C CA . GLY A 1 95 ? -5.230 -12.069 14.827 1.00 97.31 95 GLY A CA 1
ATOM 761 C C . GLY A 1 95 ? -6.318 -12.970 14.228 1.00 97.31 95 GLY A C 1
ATOM 762 O O . GLY A 1 95 ? -6.003 -14.041 13.713 1.00 97.31 95 GLY A O 1
ATOM 763 N N . LYS A 1 96 ? -7.596 -12.572 14.271 1.00 98.00 96 LYS A N 1
ATOM 764 C CA . LYS A 1 96 ? -8.708 -13.321 13.666 1.00 98.00 96 LYS A CA 1
ATOM 765 C C . LYS A 1 96 ? -9.202 -12.622 12.410 1.00 98.00 96 LYS A C 1
ATOM 767 O O . LYS A 1 96 ? -9.411 -11.410 12.435 1.00 98.00 96 LYS A O 1
ATOM 772 N N . LYS A 1 97 ? -9.449 -13.388 11.343 1.00 97.94 97 LYS A N 1
ATOM 773 C CA . LYS A 1 97 ? -10.046 -12.860 10.111 1.00 97.94 97 LYS A CA 1
ATOM 774 C C . LYS A 1 97 ? -11.380 -12.192 10.429 1.00 97.94 97 LYS A C 1
ATOM 776 O O . LYS A 1 97 ? -12.277 -12.835 10.969 1.00 97.94 97 LYS A O 1
ATOM 781 N N . TYR A 1 98 ? -11.468 -10.907 10.108 1.00 97.62 98 TYR A N 1
ATOM 782 C CA . TYR A 1 98 ? -12.690 -10.125 10.211 1.00 97.62 98 TYR A CA 1
ATOM 783 C C . TYR A 1 98 ? -13.483 -10.255 8.916 1.00 97.62 98 TYR A C 1
ATOM 785 O O . TYR A 1 98 ? -14.603 -10.749 8.949 1.00 97.62 98 TYR A O 1
ATOM 793 N N . ASP A 1 99 ? -12.875 -9.887 7.784 1.00 98.00 99 ASP A N 1
ATOM 794 C CA . ASP A 1 99 ? -13.488 -10.027 6.459 1.00 98.00 99 ASP A CA 1
ATOM 795 C C . ASP A 1 99 ? -12.452 -9.855 5.325 1.00 98.00 99 ASP A C 1
ATOM 797 O O . ASP A 1 99 ? -11.263 -9.626 5.583 1.00 98.00 99 ASP A O 1
ATOM 801 N N . ALA A 1 100 ? -12.896 -9.973 4.072 1.00 97.69 100 ALA A N 1
ATOM 802 C CA . ALA A 1 100 ? -12.131 -9.668 2.870 1.00 97.69 100 ALA A CA 1
ATOM 803 C C . ALA A 1 100 ? -12.905 -8.735 1.923 1.00 97.69 100 ALA A C 1
ATOM 805 O O . ALA A 1 100 ? -14.111 -8.868 1.733 1.00 97.69 100 ALA A O 1
ATOM 806 N N . TYR A 1 101 ? -12.196 -7.795 1.298 1.00 97.69 101 TYR A N 1
ATOM 807 C CA . TYR A 1 101 ? -12.795 -6.716 0.514 1.00 97.69 101 TYR A CA 1
ATOM 808 C C . TYR A 1 101 ? -12.078 -6.520 -0.817 1.00 97.69 101 TYR A C 1
ATOM 810 O O . TYR A 1 101 ? -10.852 -6.567 -0.889 1.00 97.69 101 TYR A O 1
ATOM 818 N N . LYS A 1 102 ? -12.835 -6.221 -1.876 1.00 97.06 102 LYS A N 1
ATOM 819 C CA . LYS A 1 102 ? -12.270 -5.813 -3.172 1.00 97.06 102 LYS A CA 1
ATOM 820 C C . LYS A 1 102 ? -11.591 -4.439 -3.086 1.00 97.06 102 LYS A C 1
ATOM 822 O O . LYS A 1 102 ? -11.899 -3.652 -2.192 1.00 97.06 102 LYS A O 1
ATOM 827 N N . GLY A 1 103 ? -10.701 -4.130 -4.023 1.00 96.38 103 GLY A N 1
ATOM 828 C CA . GLY A 1 103 ? -10.053 -2.820 -4.119 1.00 96.38 103 GLY A CA 1
ATOM 829 C C . GLY A 1 103 ? -10.998 -1.655 -4.407 1.00 96.38 103 GLY A C 1
ATOM 830 O O . GLY A 1 103 ? -12.106 -1.838 -4.907 1.00 96.38 103 GLY A O 1
ATOM 831 N N . GLY A 1 104 ? -10.522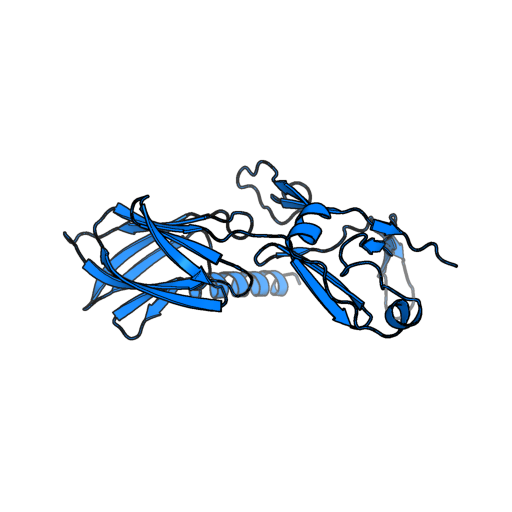 -0.438 -4.131 1.00 96.69 104 GLY A N 1
ATOM 832 C CA . GLY A 1 104 ? -11.162 0.802 -4.584 1.00 96.69 104 GLY A CA 1
ATOM 833 C C . GLY A 1 104 ? -12.289 1.311 -3.690 1.00 96.69 104 GLY A C 1
ATOM 834 O O . GLY A 1 104 ? -13.156 2.041 -4.159 1.00 96.69 104 GLY A O 1
ATOM 835 N N . GLN A 1 105 ? -12.281 0.942 -2.411 1.00 97.19 105 GLN A N 1
ATOM 836 C CA . GLN A 1 105 ? -13.319 1.320 -1.453 1.00 97.19 105 GLN A CA 1
ATOM 837 C C . GLN A 1 105 ? -12.732 1.766 -0.116 1.00 97.19 105 GLN A C 1
ATOM 839 O O . GLN A 1 105 ? -11.570 1.500 0.190 1.00 97.19 105 GLN A O 1
ATOM 844 N N . ILE A 1 106 ? -13.547 2.442 0.690 1.00 97.88 106 ILE A N 1
ATOM 845 C CA . ILE A 1 106 ? -13.233 2.765 2.082 1.00 97.88 106 ILE A CA 1
ATOM 846 C C . ILE A 1 106 ? -14.107 1.875 2.958 1.00 97.88 106 ILE A C 1
ATOM 848 O O . ILE A 1 106 ? -15.332 1.948 2.891 1.00 97.88 106 ILE A O 1
ATOM 852 N N . ILE A 1 107 ? -13.475 1.026 3.763 1.00 97.81 107 ILE A N 1
ATOM 853 C CA . ILE A 1 107 ? -14.166 0.099 4.658 1.00 97.81 107 ILE A CA 1
ATOM 854 C C . ILE A 1 107 ? -14.270 0.714 6.035 1.00 97.81 107 ILE A C 1
ATOM 856 O O . ILE A 1 107 ? -13.269 1.171 6.577 1.00 97.81 107 ILE A O 1
ATOM 860 N N . LYS A 1 108 ? -15.472 0.672 6.606 1.00 97.62 108 LYS A N 1
ATOM 861 C CA . LYS A 1 108 ? -15.747 1.106 7.971 1.00 97.62 108 LYS A CA 1
ATOM 862 C C . LYS A 1 108 ? -15.859 -0.098 8.895 1.00 97.62 108 LYS A C 1
ATOM 864 O O . LYS A 1 108 ? -16.712 -0.956 8.680 1.00 97.62 108 LYS A O 1
ATOM 869 N N . ILE A 1 109 ? -15.065 -0.110 9.959 1.00 98.00 109 ILE A N 1
ATOM 870 C CA . ILE A 1 109 ? -15.217 -1.042 11.077 1.00 98.00 109 ILE A CA 1
ATOM 871 C C . ILE A 1 109 ? -15.728 -0.253 12.281 1.00 98.00 109 ILE A C 1
ATOM 873 O O . ILE A 1 109 ? -14.969 0.452 12.942 1.00 98.00 109 ILE A O 1
ATOM 877 N N . ASP A 1 110 ? -17.028 -0.363 12.549 1.00 97.25 110 ASP A N 1
ATOM 878 C CA . ASP A 1 110 ? -17.695 0.269 13.692 1.00 97.25 110 ASP A CA 1
ATOM 879 C C . ASP A 1 110 ? -17.850 -0.741 14.832 1.00 97.25 110 ASP A C 1
ATOM 881 O O . ASP A 1 110 ? -18.667 -1.664 14.768 1.00 97.25 110 ASP A O 1
ATOM 885 N N . ARG A 1 111 ? -17.009 -0.600 15.860 1.00 97.06 111 ARG A N 1
ATOM 886 C CA . ARG A 1 111 ? -16.992 -1.489 17.025 1.00 97.06 111 ARG A CA 1
ATOM 887 C C . ARG A 1 111 ? -16.435 -0.795 18.263 1.00 97.06 111 ARG A C 1
ATOM 889 O O . ARG A 1 111 ? -15.934 0.325 18.208 1.00 97.06 111 ARG A O 1
ATOM 896 N N . GLU A 1 112 ? -16.495 -1.507 19.382 1.00 97.75 112 GLU A N 1
ATOM 897 C CA . GLU A 1 112 ? -15.739 -1.166 20.584 1.00 97.75 112 GLU A CA 1
ATOM 898 C C . GLU A 1 112 ? -14.286 -1.628 20.461 1.00 97.75 112 GLU A C 1
ATOM 900 O O . GLU A 1 112 ? -14.004 -2.803 20.189 1.00 97.75 112 GLU A O 1
ATOM 905 N N . TRP A 1 113 ? -13.377 -0.686 20.681 1.00 98.19 113 TRP A N 1
ATOM 906 C CA . TRP A 1 113 ? -11.937 -0.887 20.698 1.00 98.19 113 TRP A CA 1
ATOM 907 C C . TRP A 1 113 ? -11.420 -0.791 22.126 1.00 98.19 113 TRP A C 1
ATOM 909 O O . TRP A 1 113 ? -11.795 0.114 22.876 1.00 98.19 113 TRP A O 1
ATOM 919 N N . LYS A 1 114 ? -10.554 -1.724 22.501 1.00 98.38 114 LYS A N 1
ATOM 920 C CA . LYS A 1 114 ? -9.883 -1.757 23.801 1.00 98.38 114 LYS A CA 1
ATOM 921 C C . LYS A 1 114 ? -8.413 -1.406 23.649 1.00 98.38 114 LYS A C 1
ATOM 923 O O . LYS A 1 114 ? -7.844 -1.496 22.564 1.00 98.38 114 LYS A O 1
ATOM 928 N N . ASN A 1 115 ? -7.791 -1.028 24.760 1.00 98.38 115 ASN A N 1
ATOM 929 C CA . ASN A 1 115 ? -6.356 -0.799 24.784 1.00 98.38 115 ASN A CA 1
ATOM 930 C C . ASN A 1 115 ? -5.593 -2.064 24.356 1.00 98.38 115 ASN A C 1
ATOM 932 O O . ASN A 1 115 ? -5.788 -3.132 24.938 1.00 98.38 115 ASN A O 1
ATOM 936 N N . GLY A 1 116 ? -4.719 -1.925 23.362 1.00 98.19 116 GLY A N 1
ATOM 937 C CA . GLY A 1 116 ? -3.947 -3.018 22.780 1.00 98.19 116 GLY A CA 1
ATOM 938 C C . GLY A 1 116 ? -4.674 -3.807 21.689 1.00 98.19 116 GLY A C 1
ATOM 939 O O . GLY A 1 116 ? -4.084 -4.756 21.174 1.00 98.19 116 GLY A O 1
ATOM 940 N N . ASP A 1 117 ? -5.909 -3.443 21.315 1.00 98.62 117 ASP A N 1
ATOM 941 C CA . ASP A 1 117 ? -6.555 -4.040 20.143 1.00 98.62 117 ASP A CA 1
ATOM 942 C C . ASP A 1 117 ? -5.742 -3.737 18.876 1.00 98.62 117 ASP A C 1
ATOM 944 O O . ASP A 1 117 ? -5.143 -2.667 18.720 1.00 98.62 117 ASP A O 1
ATOM 948 N N . VAL A 1 118 ? -5.743 -4.699 17.958 1.00 98.75 118 VAL A N 1
ATOM 949 C CA . VAL A 1 118 ? -4.946 -4.671 16.736 1.00 98.75 118 VAL A CA 1
ATOM 950 C C . VAL A 1 118 ? -5.852 -4.864 15.532 1.00 98.75 118 VAL A C 1
ATOM 952 O O . VAL A 1 118 ? -6.573 -5.861 15.455 1.00 98.75 118 VAL A O 1
ATOM 955 N N . ALA A 1 119 ? -5.771 -3.947 14.574 1.00 98.56 119 ALA A N 1
ATOM 956 C CA . ALA A 1 119 ? -6.320 -4.125 13.238 1.00 98.56 119 ALA A CA 1
ATOM 957 C C . ALA A 1 119 ? -5.180 -4.318 12.236 1.00 98.56 119 ALA A C 1
ATOM 959 O O . ALA A 1 119 ? -4.321 -3.453 12.091 1.00 98.56 119 ALA A O 1
ATOM 960 N N . GLU A 1 120 ? -5.166 -5.451 11.543 1.00 98.62 120 GLU A N 1
ATOM 961 C CA . GLU A 1 120 ? -4.161 -5.770 10.530 1.00 98.62 120 GLU A CA 1
ATOM 962 C C . GLU A 1 120 ? -4.817 -5.820 9.158 1.00 98.62 120 GLU A C 1
ATOM 964 O O . GLU A 1 120 ? -5.776 -6.564 8.948 1.00 98.62 120 GLU A O 1
ATOM 969 N N . LEU A 1 121 ? -4.291 -5.039 8.218 1.00 98.50 121 LEU A N 1
ATOM 970 C CA . LEU A 1 121 ? -4.668 -5.105 6.814 1.00 98.50 121 LEU A CA 1
ATOM 971 C C . LEU A 1 121 ? -3.559 -5.779 6.025 1.00 98.50 121 LEU A C 1
ATOM 973 O O . LEU A 1 121 ? -2.392 -5.401 6.116 1.00 98.50 121 LEU A O 1
ATOM 977 N N . VAL A 1 122 ? -3.952 -6.741 5.201 1.00 98.38 122 VAL A N 1
ATOM 978 C CA . VAL A 1 122 ? -3.072 -7.399 4.244 1.00 98.38 122 VAL A CA 1
ATOM 979 C C . VAL A 1 122 ? -3.543 -7.036 2.847 1.00 98.38 122 VAL A C 1
ATOM 981 O O . VAL A 1 122 ? -4.671 -7.356 2.463 1.00 98.38 122 VAL A O 1
ATOM 984 N N . PHE A 1 123 ? -2.671 -6.379 2.087 1.00 97.69 123 PHE A N 1
ATOM 985 C CA . PHE A 1 123 ? -2.890 -6.024 0.690 1.00 97.69 123 PHE A CA 1
ATOM 986 C C . PHE A 1 123 ? -1.947 -6.828 -0.208 1.00 97.69 123 PHE A C 1
ATOM 988 O O . PHE A 1 123 ? -0.805 -6.408 -0.402 1.00 97.69 123 PHE A O 1
ATOM 995 N N . PRO A 1 124 ? -2.387 -7.967 -0.769 1.00 96.06 124 PRO A N 1
ATOM 996 C CA . PRO A 1 124 ? -1.588 -8.731 -1.720 1.00 96.06 124 PRO A CA 1
ATOM 997 C C . PRO A 1 124 ? -1.135 -7.849 -2.893 1.00 96.06 124 PRO A C 1
ATOM 999 O O . PRO A 1 124 ? -1.959 -7.311 -3.633 1.00 96.06 124 PRO A O 1
ATOM 1002 N N . MET A 1 125 ? 0.180 -7.683 -3.060 1.00 94.44 125 MET A N 1
ATOM 1003 C CA . MET A 1 125 ? 0.771 -6.843 -4.104 1.00 94.44 125 MET A CA 1
ATOM 1004 C C . MET A 1 125 ? 1.263 -7.721 -5.253 1.00 94.44 125 MET A C 1
ATOM 1006 O O . MET A 1 125 ? 2.460 -8.007 -5.383 1.00 94.44 125 MET A O 1
ATOM 1010 N N . GLU A 1 126 ? 0.313 -8.151 -6.076 1.00 92.44 126 GLU A N 1
ATOM 1011 C CA . GLU A 1 126 ? 0.575 -8.850 -7.333 1.00 92.44 126 GLU A CA 1
ATOM 1012 C C . GLU A 1 126 ? 1.235 -7.904 -8.353 1.00 92.44 126 GLU A C 1
ATOM 1014 O O . GLU A 1 126 ? 1.005 -6.689 -8.342 1.00 92.44 126 GLU A O 1
ATOM 1019 N N . VAL A 1 127 ? 2.072 -8.452 -9.241 1.00 92.50 127 VAL A N 1
ATOM 1020 C CA . VAL A 1 127 ? 2.593 -7.682 -10.379 1.00 92.50 127 VAL A CA 1
ATOM 1021 C C . VAL A 1 127 ? 1.462 -7.463 -11.377 1.00 92.50 127 VAL A C 1
ATOM 1023 O O . VAL A 1 127 ? 0.775 -8.408 -11.753 1.00 92.50 127 VAL A O 1
ATOM 1026 N N . SER A 1 128 ? 1.278 -6.237 -11.840 1.00 89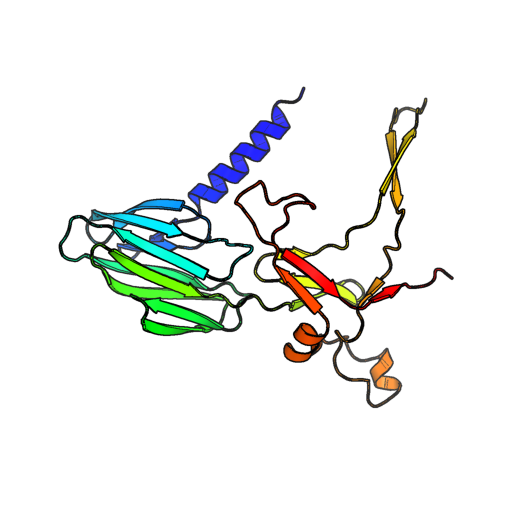.50 128 SER A N 1
ATOM 1027 C CA . SER A 1 128 ? 0.301 -5.904 -12.871 1.00 89.50 128 SER A CA 1
ATOM 1028 C C . SER A 1 128 ? 0.962 -5.135 -14.008 1.00 89.50 128 SER A C 1
ATOM 1030 O O . SER A 1 128 ? 2.079 -4.626 -13.874 1.00 89.50 128 SER A O 1
ATOM 1032 N N . ILE A 1 129 ? 0.294 -5.119 -15.161 1.00 87.44 129 ILE A N 1
ATOM 1033 C CA . ILE A 1 129 ? 0.741 -4.370 -16.331 1.00 87.44 129 ILE A CA 1
ATOM 1034 C C . ILE A 1 129 ? -0.371 -3.439 -16.771 1.00 87.44 129 ILE A C 1
ATOM 1036 O O . ILE A 1 129 ? -1.451 -3.900 -17.144 1.00 87.44 129 ILE A O 1
ATOM 1040 N N . SER A 1 130 ? -0.070 -2.146 -16.809 1.00 83.06 130 SER A N 1
ATOM 1041 C CA . SER A 1 130 ? -0.915 -1.160 -17.470 1.00 83.06 130 SER A CA 1
ATOM 1042 C C . SER A 1 130 ? -0.387 -0.883 -18.882 1.00 83.06 130 SER A C 1
ATOM 1044 O O . SER A 1 130 ? 0.819 -0.924 -19.154 1.00 83.06 130 SER A O 1
ATOM 1046 N N . ARG A 1 131 ? -1.307 -0.668 -19.830 1.00 78.56 131 ARG A N 1
ATOM 1047 C CA . ARG A 1 131 ? -0.992 -0.356 -21.230 1.00 78.56 131 ARG A CA 1
ATOM 1048 C C . ARG A 1 131 ? -1.266 1.112 -21.497 1.00 78.56 131 ARG A C 1
ATOM 1050 O O . ARG A 1 131 ? -2.311 1.632 -21.120 1.00 78.56 131 ARG A O 1
ATOM 1057 N N . TRP A 1 132 ? -0.316 1.749 -22.161 1.00 72.56 132 TRP A N 1
ATOM 1058 C CA . TRP A 1 132 ? -0.342 3.173 -22.464 1.00 72.56 132 TRP A CA 1
ATOM 1059 C C . TRP A 1 132 ? -0.204 3.390 -23.973 1.00 72.56 132 TRP A C 1
ATOM 1061 O O . TRP A 1 132 ? -0.287 2.451 -24.771 1.00 72.56 132 TRP A O 1
ATOM 1071 N N . HIS A 1 133 ? -0.019 4.646 -24.377 1.00 73.94 133 HIS A N 1
ATOM 1072 C CA . HIS A 1 133 ? 0.094 5.028 -25.777 1.00 73.94 133 HIS A CA 1
ATOM 1073 C C . HIS A 1 133 ? 1.140 4.181 -26.533 1.00 73.94 133 HIS A C 1
ATOM 1075 O O . HIS A 1 133 ? 2.170 3.792 -25.978 1.00 73.94 133 HIS A O 1
ATOM 1081 N N . GLN A 1 134 ? 0.851 3.879 -27.804 1.00 74.19 134 GLN A N 1
ATOM 1082 C CA . GLN A 1 134 ? 1.705 3.079 -28.696 1.00 74.19 134 GLN A CA 1
ATOM 1083 C C . GLN A 1 134 ? 2.100 1.700 -28.134 1.00 74.19 134 GLN A C 1
ATOM 1085 O O . GLN A 1 134 ? 3.229 1.251 -28.308 1.00 74.19 134 GLN A O 1
ATOM 1090 N N . ASN A 1 135 ? 1.168 1.008 -27.468 1.00 72.44 135 ASN A N 1
ATOM 1091 C CA . ASN A 1 135 ? 1.380 -0.332 -26.901 1.00 72.44 135 ASN A CA 1
ATOM 1092 C C . ASN A 1 135 ? 2.462 -0.405 -25.809 1.00 72.44 135 ASN A C 1
ATOM 1094 O O . ASN A 1 135 ? 2.887 -1.507 -25.437 1.00 72.44 135 ASN A O 1
ATOM 1098 N N . SER A 1 136 ? 2.862 0.742 -25.255 1.00 78.50 136 SER A N 1
ATOM 1099 C CA . SER A 1 136 ? 3.790 0.815 -24.128 1.00 78.50 136 SER A CA 1
ATOM 1100 C C . SER A 1 136 ? 3.235 0.033 -22.940 1.00 78.50 136 SER A C 1
ATOM 1102 O O . SER A 1 136 ? 2.035 0.082 -22.658 1.00 78.50 136 SER A O 1
ATOM 1104 N N . ALA A 1 137 ? 4.102 -0.709 -22.258 1.00 83.31 137 ALA A N 1
ATOM 1105 C CA . ALA A 1 137 ? 3.752 -1.489 -21.078 1.00 83.31 137 ALA A CA 1
ATOM 1106 C C . ALA A 1 137 ? 4.450 -0.904 -19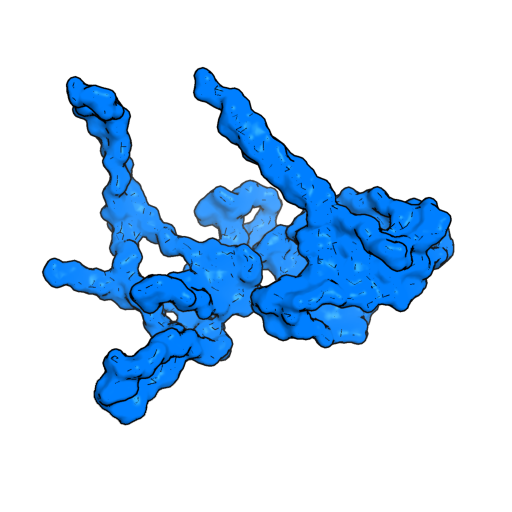.856 1.00 83.31 137 ALA A C 1
ATOM 1108 O O . ALA A 1 137 ? 5.657 -0.663 -19.889 1.00 83.31 137 ALA A O 1
ATOM 1109 N N . VAL A 1 138 ? 3.694 -0.718 -18.782 1.00 87.94 138 VAL A N 1
ATOM 1110 C CA . VAL A 1 138 ? 4.199 -0.248 -17.496 1.00 87.94 138 VAL A CA 1
ATOM 1111 C C . VAL A 1 138 ? 4.015 -1.372 -16.490 1.00 87.94 138 VAL A C 1
ATOM 1113 O O . VAL A 1 138 ? 2.937 -1.952 -16.403 1.00 87.94 138 VAL A O 1
ATOM 1116 N N . VAL A 1 139 ? 5.085 -1.713 -15.776 1.00 90.94 139 VAL A N 1
ATOM 1117 C CA . VAL A 1 139 ? 5.072 -2.768 -14.759 1.00 90.94 139 VAL A CA 1
ATOM 1118 C C . VAL A 1 139 ? 4.816 -2.127 -13.405 1.00 90.94 139 VAL A C 1
ATOM 1120 O O . VAL A 1 139 ? 5.517 -1.195 -13.012 1.00 90.94 139 VAL A O 1
ATOM 1123 N N . GLU A 1 140 ? 3.830 -2.641 -12.685 1.00 92.62 140 GLU A N 1
ATOM 1124 C CA . GLU A 1 140 ? 3.372 -2.080 -11.418 1.00 92.62 140 GLU A CA 1
ATOM 1125 C C . GLU A 1 140 ? 3.306 -3.177 -10.351 1.00 92.62 140 GLU A C 1
ATOM 1127 O O . GLU A 1 140 ? 2.983 -4.329 -10.645 1.00 92.62 140 GLU A O 1
ATOM 1132 N N . ARG A 1 141 ? 3.602 -2.833 -9.097 1.00 93.88 141 ARG A N 1
ATOM 1133 C CA . ARG A 1 141 ? 3.379 -3.708 -7.939 1.00 93.88 141 ARG A CA 1
ATOM 1134 C C . ARG A 1 141 ? 2.893 -2.873 -6.765 1.00 93.88 141 ARG A C 1
ATOM 1136 O O . ARG A 1 141 ? 3.634 -2.046 -6.233 1.00 93.88 141 ARG A O 1
ATOM 1143 N N . GLY A 1 142 ? 1.662 -3.121 -6.331 1.00 94.25 142 GLY A N 1
ATOM 1144 C CA . GLY A 1 142 ? 1.039 -2.289 -5.310 1.00 94.25 142 GLY A CA 1
ATOM 1145 C C . GLY A 1 142 ? 0.951 -0.829 -5.779 1.00 94.25 142 GLY A C 1
ATOM 1146 O O . GLY A 1 142 ? 0.509 -0.583 -6.897 1.00 94.25 142 GLY A O 1
ATOM 1147 N N . PRO A 1 143 ? 1.398 0.153 -4.978 1.00 94.25 143 PRO A N 1
ATOM 1148 C CA . PRO A 1 143 ? 1.441 1.555 -5.396 1.00 94.25 143 PRO A CA 1
ATOM 1149 C C . PRO A 1 143 ? 2.693 1.925 -6.219 1.00 94.25 143 PRO A C 1
ATOM 1151 O O . PRO A 1 143 ? 2.873 3.101 -6.530 1.00 94.25 143 PRO A O 1
ATOM 1154 N N . LEU A 1 144 ? 3.603 0.982 -6.494 1.00 93.56 144 LEU A N 1
ATOM 1155 C CA . LEU A 1 144 ? 4.891 1.263 -7.131 1.00 93.56 144 LEU A CA 1
ATOM 1156 C C . LEU A 1 144 ? 4.839 1.009 -8.637 1.00 93.56 144 LEU A C 1
ATOM 1158 O O . LEU A 1 144 ? 4.505 -0.091 -9.075 1.00 93.56 144 LEU A O 1
ATOM 1162 N N . VAL A 1 145 ? 5.264 2.009 -9.406 1.00 92.31 145 VAL A N 1
ATOM 1163 C CA . VAL A 1 145 ? 5.523 1.907 -10.845 1.00 92.31 145 VAL A CA 1
ATOM 1164 C C . VAL A 1 145 ? 7.015 1.660 -11.060 1.00 92.31 145 VAL A C 1
ATOM 1166 O O . VAL A 1 145 ? 7.850 2.359 -10.484 1.00 92.31 145 VAL A O 1
ATOM 1169 N N . TYR A 1 146 ? 7.358 0.670 -11.881 1.00 91.56 146 TYR A N 1
ATOM 1170 C CA . TYR A 1 146 ? 8.742 0.277 -12.133 1.00 91.56 146 TYR A CA 1
ATOM 1171 C C . TYR A 1 146 ? 9.264 0.835 -13.453 1.00 91.56 146 TYR A C 1
ATOM 1173 O O . TYR A 1 146 ? 8.550 0.921 -14.451 1.00 91.56 146 TYR A O 1
ATOM 1181 N N . ALA A 1 147 ? 10.558 1.149 -13.455 1.00 88.44 147 ALA A N 1
ATOM 1182 C CA . ALA A 1 147 ? 11.311 1.530 -14.638 1.00 88.44 147 ALA A CA 1
ATOM 1183 C C . ALA A 1 147 ? 12.485 0.570 -14.849 1.00 88.44 147 ALA A C 1
ATOM 1185 O O . ALA A 1 147 ? 13.053 0.025 -13.898 1.00 88.44 147 ALA A O 1
ATOM 1186 N N . LEU A 1 148 ? 12.863 0.382 -16.111 1.00 88.50 148 LEU A N 1
ATOM 1187 C CA . LEU A 1 148 ? 14.080 -0.335 -16.457 1.00 88.50 148 LEU A CA 1
ATOM 1188 C C . LEU A 1 148 ? 15.294 0.513 -16.067 1.00 88.50 148 LEU A C 1
ATOM 1190 O O . LEU A 1 148 ? 15.417 1.662 -16.485 1.00 88.50 148 LEU A O 1
ATOM 1194 N N . LYS A 1 149 ? 16.227 -0.075 -15.317 1.00 87.12 149 LYS A N 1
ATOM 1195 C CA . LYS A 1 149 ? 17.532 0.544 -15.090 1.00 87.12 149 LYS A CA 1
ATOM 1196 C C . LYS A 1 149 ? 18.342 0.506 -16.386 1.00 87.12 149 LYS A C 1
ATOM 1198 O O . LYS A 1 149 ? 18.703 -0.573 -16.852 1.00 87.12 149 LYS A O 1
ATOM 1203 N N . ILE A 1 150 ? 18.667 1.680 -16.912 1.00 90.19 150 ILE A N 1
ATOM 1204 C CA . ILE A 1 150 ? 19.568 1.851 -18.051 1.00 90.19 150 ILE A CA 1
ATOM 1205 C C . ILE A 1 150 ? 20.948 2.210 -17.491 1.00 90.19 150 ILE A C 1
ATOM 1207 O O . ILE A 1 150 ? 21.060 3.028 -16.582 1.00 90.19 150 ILE A O 1
ATOM 1211 N N . GLY A 1 151 ? 22.001 1.547 -17.961 1.00 90.75 151 GLY A N 1
ATOM 1212 C CA . GLY A 1 151 ? 23.365 1.953 -17.635 1.00 90.75 151 GLY A CA 1
ATOM 1213 C C . GLY A 1 151 ? 23.692 3.281 -18.310 1.00 90.75 151 GLY A C 1
ATOM 1214 O O . GLY A 1 151 ? 23.268 3.513 -19.436 1.00 90.75 151 GLY A O 1
ATOM 1215 N N . GLU A 1 152 ? 24.459 4.143 -17.652 1.00 93.31 152 GLU A N 1
ATOM 1216 C CA . GLU A 1 152 ? 24.708 5.509 -18.121 1.00 93.31 152 GLU A CA 1
ATOM 1217 C C . GLU A 1 152 ? 26.210 5.781 -18.236 1.00 93.31 152 GLU A C 1
ATOM 1219 O O . GLU A 1 152 ? 26.996 5.381 -17.375 1.00 93.31 152 GLU A O 1
ATOM 1224 N N . SER A 1 153 ? 26.608 6.486 -19.293 1.00 95.19 153 SER A N 1
ATOM 1225 C CA . SER A 1 153 ? 27.930 7.089 -19.443 1.00 95.19 153 SER A CA 1
ATOM 1226 C C . SER A 1 153 ? 27.768 8.598 -19.542 1.00 95.19 153 SER A C 1
ATOM 1228 O O . SER A 1 153 ? 27.070 9.095 -20.425 1.00 95.19 153 SER A O 1
ATOM 1230 N N . TRP A 1 154 ? 28.403 9.311 -18.615 1.00 95.94 154 TRP A N 1
ATOM 1231 C CA . TRP A 1 154 ? 28.317 10.760 -18.490 1.00 95.94 154 TRP A CA 1
ATOM 1232 C C . TRP A 1 154 ? 29.565 11.408 -19.082 1.00 95.94 154 TRP A C 1
ATOM 1234 O O . TRP A 1 154 ? 30.688 11.086 -18.686 1.00 95.94 154 TRP A O 1
ATOM 1244 N N . LYS A 1 155 ? 29.374 12.353 -20.001 1.00 95.50 155 LYS A N 1
ATOM 1245 C CA . LYS A 1 155 ? 30.456 13.123 -20.617 1.00 95.50 155 LYS A CA 1
ATOM 1246 C C . LYS A 1 155 ? 30.184 14.610 -20.456 1.00 95.50 155 LYS A C 1
ATOM 1248 O O . LYS A 1 155 ? 29.179 15.122 -20.938 1.00 95.50 155 LYS A O 1
ATOM 1253 N N . HIS A 1 156 ? 31.099 15.310 -19.794 1.00 94.25 156 HIS A N 1
ATOM 1254 C CA . HIS A 1 156 ? 31.045 16.764 -19.715 1.00 94.25 156 HIS A CA 1
ATOM 1255 C C . HIS A 1 156 ? 31.525 17.369 -21.032 1.00 94.25 156 HIS A C 1
ATOM 1257 O O . HIS A 1 156 ? 32.638 17.079 -21.483 1.00 94.25 156 HIS A O 1
ATOM 1263 N N . VAL A 1 157 ? 30.708 18.229 -21.629 1.00 92.06 157 VAL A N 1
ATOM 1264 C CA . VAL A 1 157 ? 31.032 18.939 -22.862 1.00 92.06 157 VAL A CA 1
ATOM 1265 C C . VAL A 1 157 ? 31.157 20.421 -22.549 1.00 92.06 157 VAL A C 1
ATOM 1267 O O . VAL A 1 157 ? 30.222 21.067 -22.076 1.00 92.06 157 VAL A O 1
ATOM 1270 N N . GLN A 1 158 ? 32.349 20.959 -22.809 1.00 90.75 158 GLN A N 1
ATOM 1271 C CA . GLN A 1 158 ? 32.572 22.396 -22.753 1.00 90.75 158 GLN A CA 1
ATOM 1272 C C . GLN A 1 158 ? 32.109 23.017 -24.067 1.00 90.75 158 GLN A C 1
ATOM 1274 O O . GLN A 1 158 ? 32.658 22.693 -25.122 1.00 90.75 158 GLN A O 1
ATOM 1279 N N . ASN A 1 159 ? 31.114 23.900 -24.003 1.00 86.38 159 ASN A N 1
ATOM 1280 C CA . ASN A 1 159 ? 30.576 24.578 -25.176 1.00 86.38 159 ASN A CA 1
ATOM 1281 C C . ASN A 1 159 ? 30.801 26.089 -25.070 1.00 86.38 159 ASN A C 1
ATOM 1283 O O . ASN A 1 159 ? 30.801 26.660 -23.981 1.00 86.38 159 ASN A O 1
ATOM 1287 N N . LYS A 1 160 ? 31.034 26.725 -26.219 1.00 83.19 160 LYS A N 1
ATOM 1288 C CA . LYS A 1 160 ? 31.282 28.168 -26.346 1.00 83.19 160 LYS A CA 1
ATOM 1289 C C . LYS A 1 160 ? 30.068 28.938 -26.869 1.00 83.19 160 LYS A C 1
ATOM 1291 O O . LYS A 1 160 ? 30.162 30.152 -27.028 1.00 83.19 160 LYS A O 1
ATOM 1296 N N . ASP A 1 161 ? 28.972 28.252 -27.183 1.00 86.62 161 ASP A N 1
ATOM 1297 C CA . ASP A 1 161 ? 27.721 28.910 -27.548 1.00 86.62 161 ASP A CA 1
ATOM 1298 C C . ASP A 1 161 ? 26.970 29.449 -26.317 1.00 86.62 161 ASP A C 1
ATOM 1300 O O . ASP A 1 161 ? 27.422 29.351 -25.173 1.00 86.62 161 ASP A O 1
ATOM 1304 N N . TRP A 1 162 ? 25.808 30.051 -26.564 1.00 82.44 162 TRP A N 1
ATOM 1305 C CA . TRP A 1 162 ? 24.997 30.687 -25.530 1.00 82.44 162 TRP A CA 1
ATOM 1306 C C . TRP A 1 162 ? 24.329 29.701 -24.556 1.00 82.44 162 TRP A C 1
ATOM 1308 O O . TRP A 1 162 ? 23.854 30.141 -23.510 1.00 82.44 162 TRP A O 1
ATOM 1318 N N . TYR A 1 163 ? 24.303 28.397 -24.860 1.00 82.50 163 TYR A N 1
ATOM 1319 C CA . TYR A 1 163 ? 23.752 27.368 -23.972 1.00 82.50 163 TYR A CA 1
ATOM 1320 C C . TYR A 1 163 ? 24.734 26.969 -22.858 1.00 82.50 163 TYR A C 1
ATOM 1322 O O . TYR A 1 163 ? 24.311 26.424 -21.839 1.00 82.50 163 TYR A O 1
ATOM 1330 N N . GLY A 1 164 ? 26.027 27.279 -23.013 1.00 88.88 164 GLY A N 1
ATOM 1331 C CA . GLY A 1 164 ? 27.061 26.988 -22.019 1.00 88.88 164 GLY A CA 1
ATOM 1332 C C . GLY A 1 164 ? 27.418 25.502 -21.917 1.00 88.88 164 GLY A C 1
ATOM 1333 O O . GLY A 1 164 ? 27.034 24.682 -22.749 1.00 88.88 164 GLY A O 1
ATOM 1334 N N . ASN A 1 165 ? 28.203 25.144 -20.900 1.00 92.94 165 ASN A N 1
ATOM 1335 C CA . ASN A 1 165 ? 28.633 23.759 -20.685 1.00 92.94 165 ASN A CA 1
ATOM 1336 C C . ASN A 1 165 ? 27.445 22.857 -20.326 1.00 92.94 165 ASN A C 1
ATOM 1338 O O . ASN A 1 165 ? 26.594 23.241 -19.523 1.00 92.94 165 ASN A O 1
ATOM 1342 N N . TYR A 1 166 ? 27.437 21.632 -20.847 1.00 91.75 166 TYR A N 1
ATOM 1343 C CA . TYR A 1 166 ? 26.394 20.646 -20.569 1.00 91.75 166 TYR A CA 1
ATOM 1344 C C . TYR A 1 166 ? 26.966 19.241 -20.373 1.00 91.75 166 TYR A C 1
ATOM 1346 O O . TYR A 1 166 ? 28.138 18.966 -20.641 1.00 91.75 166 TYR A O 1
ATOM 1354 N N . TRP A 1 167 ? 26.119 18.346 -19.869 1.00 92.31 167 TRP A N 1
ATOM 1355 C CA . TRP A 1 167 ? 26.418 16.927 -19.723 1.00 92.31 167 TRP A CA 1
ATOM 1356 C C . TRP A 1 167 ? 25.661 16.135 -20.781 1.00 92.31 167 TRP A C 1
ATOM 1358 O O . TRP A 1 167 ? 24.444 16.254 -20.894 1.00 92.31 167 TRP A O 1
ATOM 1368 N N . GLU A 1 168 ? 26.381 15.311 -21.531 1.00 93.69 168 GLU A N 1
ATOM 1369 C CA . GLU A 1 168 ? 25.786 14.275 -22.367 1.00 93.69 168 GLU A CA 1
ATOM 1370 C C . GLU A 1 168 ? 25.678 12.983 -21.555 1.00 93.69 168 GLU A C 1
ATOM 1372 O O . GLU A 1 168 ? 26.631 12.593 -20.871 1.00 93.69 168 GLU A O 1
ATOM 1377 N N . VAL A 1 169 ? 24.528 12.315 -21.644 1.00 93.12 169 VAL A N 1
ATOM 1378 C CA . VAL A 1 169 ? 24.275 11.030 -20.984 1.00 93.12 169 VAL A CA 1
ATOM 1379 C C . VAL A 1 169 ? 23.912 10.009 -22.051 1.00 93.12 169 VAL A C 1
ATOM 1381 O O . VAL A 1 169 ? 22.885 10.139 -22.715 1.00 93.12 169 VAL A O 1
ATOM 1384 N N . TYR A 1 170 ? 24.761 8.997 -22.225 1.00 93.31 170 TYR A N 1
ATOM 1385 C CA . TYR A 1 170 ? 24.552 7.930 -23.203 1.00 93.31 170 TYR A CA 1
ATOM 1386 C C . TYR A 1 170 ? 24.216 6.606 -22.514 1.00 93.31 170 TYR A C 1
ATOM 1388 O O . TYR A 1 170 ? 24.833 6.278 -21.495 1.00 93.31 170 TYR A O 1
ATOM 1396 N N . PRO A 1 171 ? 23.288 5.809 -23.073 1.00 92.50 171 PRO A N 1
ATOM 1397 C CA . PRO A 1 171 ? 22.993 4.489 -22.547 1.00 92.50 171 PRO A CA 1
ATOM 1398 C C . PRO A 1 171 ? 24.162 3.532 -22.813 1.00 92.50 171 PRO A C 1
ATOM 1400 O O . PRO A 1 171 ? 24.641 3.413 -23.939 1.00 92.50 171 PRO A O 1
ATOM 1403 N N . THR A 1 172 ? 24.604 2.811 -21.787 1.00 93.81 172 THR A N 1
ATOM 1404 C CA . THR A 1 172 ? 25.620 1.746 -21.888 1.00 93.81 172 THR A CA 1
ATOM 1405 C C . THR A 1 172 ? 25.007 0.349 -21.922 1.00 93.81 172 THR A C 1
ATOM 1407 O O . THR A 1 172 ? 25.707 -0.635 -22.156 1.00 93.81 172 THR A O 1
ATOM 1410 N N . THR A 1 173 ? 23.694 0.249 -21.719 1.00 92.06 173 THR A N 1
ATOM 1411 C CA . THR A 1 173 ? 22.922 -0.992 -21.825 1.00 92.06 173 THR A CA 1
ATOM 1412 C C . THR A 1 173 ? 21.789 -0.820 -22.833 1.00 92.06 173 THR A C 1
ATOM 1414 O O . THR A 1 173 ? 21.321 0.306 -23.028 1.00 92.06 173 THR A O 1
ATOM 1417 N N . PRO A 1 174 ? 21.276 -1.912 -23.432 1.00 90.38 174 PRO A N 1
ATOM 1418 C CA . PRO A 1 174 ? 20.043 -1.837 -24.203 1.00 90.38 174 PRO A CA 1
ATOM 1419 C C . PRO A 1 174 ? 18.914 -1.259 -23.345 1.00 90.38 174 PRO A C 1
ATOM 1421 O O . PRO A 1 174 ? 18.903 -1.422 -22.122 1.00 90.38 174 PRO A O 1
ATOM 1424 N N . TRP A 1 175 ? 17.975 -0.581 -23.989 1.00 86.75 175 TRP A N 1
ATOM 1425 C CA . TRP A 1 175 ? 16.816 0.061 -23.354 1.00 86.75 175 TRP A CA 1
ATOM 1426 C C . TRP A 1 175 ? 15.510 -0.266 -24.089 1.00 86.75 175 TRP A C 1
ATOM 1428 O O . TRP A 1 175 ? 14.418 -0.127 -23.546 1.00 86.75 175 TRP A O 1
ATOM 1438 N N . ASN A 1 176 ? 15.624 -0.757 -25.317 1.00 89.19 176 ASN A N 1
ATOM 1439 C CA . ASN A 1 176 ? 14.549 -1.086 -26.233 1.00 89.19 176 ASN A CA 1
ATOM 1440 C C . ASN A 1 176 ? 14.132 -2.556 -26.069 1.00 89.19 176 ASN A C 1
ATOM 1442 O O . ASN A 1 176 ? 14.441 -3.418 -26.893 1.00 89.19 176 ASN A O 1
ATOM 1446 N N . TYR A 1 177 ? 13.429 -2.840 -24.976 1.00 87.25 177 TYR A N 1
ATOM 1447 C CA . TYR A 1 177 ? 12.940 -4.180 -24.662 1.00 87.25 177 TYR A CA 1
ATOM 1448 C C . TYR A 1 177 ? 11.444 -4.337 -24.935 1.00 87.25 177 TYR A C 1
ATOM 1450 O O . TYR A 1 177 ? 10.635 -3.497 -24.549 1.00 87.25 177 TYR A O 1
ATOM 1458 N N . GLY A 1 178 ? 11.069 -5.472 -25.524 1.00 85.94 178 GLY A N 1
ATOM 1459 C CA . GLY A 1 178 ? 9.703 -5.989 -25.531 1.00 85.94 178 GLY A CA 1
ATOM 1460 C C . GLY A 1 178 ? 9.534 -7.077 -24.470 1.00 85.94 178 GLY A C 1
ATOM 1461 O O . GLY A 1 178 ? 10.284 -8.056 -24.459 1.00 85.94 178 GLY A O 1
ATOM 1462 N N . LEU A 1 179 ? 8.549 -6.923 -23.583 1.00 84.88 179 LEU A N 1
ATOM 1463 C CA . LEU A 1 179 ? 8.203 -7.938 -22.582 1.00 84.88 179 LEU A CA 1
ATOM 1464 C C . LEU A 1 179 ? 7.603 -9.182 -23.261 1.00 84.88 179 LEU A C 1
ATOM 1466 O O . LEU A 1 179 ? 6.723 -9.063 -24.115 1.00 84.88 179 LEU A O 1
ATOM 1470 N N . ILE A 1 180 ? 8.077 -10.371 -22.878 1.00 76.31 180 ILE A N 1
ATOM 1471 C CA . ILE A 1 180 ? 7.597 -11.658 -23.409 1.00 76.31 180 ILE A CA 1
ATOM 1472 C C . ILE A 1 180 ? 6.500 -12.198 -22.485 1.00 76.31 180 ILE A C 1
ATOM 1474 O O . ILE A 1 180 ? 6.557 -11.979 -21.281 1.00 76.31 180 ILE A O 1
ATOM 1478 N N . ASP A 1 181 ? 5.525 -12.922 -23.038 1.00 69.31 181 ASP A N 1
ATOM 1479 C CA . ASP A 1 181 ? 4.514 -13.672 -22.274 1.00 69.31 181 ASP A CA 1
ATOM 1480 C C . ASP A 1 181 ? 3.601 -12.811 -21.380 1.00 69.31 181 ASP A C 1
ATOM 1482 O O . ASP A 1 181 ? 2.967 -13.320 -20.462 1.00 69.31 181 ASP A O 1
ATOM 1486 N N . VAL A 1 182 ? 3.476 -11.516 -21.683 1.00 73.25 182 VAL A N 1
ATOM 1487 C CA . VAL A 1 182 ? 2.615 -10.557 -20.959 1.00 73.25 182 VAL A CA 1
ATOM 1488 C C . VAL A 1 182 ? 1.385 -10.097 -21.756 1.00 73.25 182 VAL A C 1
ATOM 1490 O O . VAL A 1 182 ? 0.724 -9.117 -21.406 1.00 73.25 182 VAL A O 1
ATOM 1493 N N . LEU A 1 183 ? 1.105 -10.773 -22.866 1.00 68.88 183 LEU A N 1
ATOM 1494 C CA . LEU A 1 183 ? -0.060 -10.555 -23.721 1.00 68.88 183 LEU A CA 1
ATOM 1495 C C . LEU A 1 183 ? -0.993 -11.765 -23.647 1.00 68.88 183 LEU A C 1
ATOM 1497 O O . LEU A 1 183 ? -0.531 -12.882 -23.384 1.00 68.88 183 LEU A O 1
ATOM 1501 N N . HIS A 1 184 ? -2.286 -11.529 -23.894 1.00 64.44 184 HIS A N 1
ATOM 1502 C CA . HIS A 1 184 ? -3.285 -12.581 -24.087 1.00 64.44 184 HIS A CA 1
ATOM 1503 C C . HIS A 1 184 ? -2.806 -13.617 -25.126 1.00 64.44 184 HIS A C 1
ATOM 1505 O O . HIS A 1 184 ? -1.907 -13.340 -25.927 1.00 64.44 184 HIS A O 1
ATOM 1511 N N . LYS A 1 185 ? -3.358 -14.839 -25.057 1.00 57.69 185 LYS A N 1
ATOM 1512 C CA . LYS A 1 185 ? -2.926 -16.017 -25.835 1.00 57.69 185 LYS A CA 1
ATOM 1513 C C . LYS A 1 185 ? -2.652 -15.706 -27.312 1.00 57.69 185 LYS A C 1
ATOM 1515 O O . LYS A 1 185 ? -3.268 -14.822 -27.897 1.00 57.69 185 LYS A O 1
ATOM 1520 N N . LYS A 1 186 ? -1.743 -16.501 -27.905 1.00 56.62 186 LYS A N 1
ATOM 1521 C CA . LYS A 1 186 ? -1.413 -16.479 -29.340 1.00 56.62 186 LYS A CA 1
ATOM 1522 C C . LYS A 1 186 ? -2.688 -16.256 -30.170 1.00 56.62 186 LYS A C 1
ATOM 1524 O O . LYS A 1 186 ? -3.627 -17.024 -29.972 1.00 56.62 186 LYS A O 1
ATOM 1529 N N . PRO A 1 187 ? -2.698 -15.274 -31.086 1.00 60.38 187 PRO A N 1
ATOM 1530 C CA . PRO A 1 187 ? -3.836 -15.061 -31.968 1.00 60.38 187 PRO A CA 1
ATOM 1531 C C . PRO A 1 187 ? -4.138 -16.364 -32.714 1.00 60.38 187 PRO A C 1
ATOM 1533 O O . PRO A 1 187 ? -3.210 -17.043 -33.166 1.00 60.38 187 PRO A O 1
ATOM 1536 N N . GLU A 1 188 ? -5.415 -16.734 -32.812 1.00 64.94 188 GLU A N 1
ATOM 1537 C CA . GLU A 1 188 ? -5.826 -17.999 -33.439 1.00 64.94 188 GLU A CA 1
ATOM 1538 C C . GLU A 1 188 ? -5.605 -17.964 -34.957 1.00 64.94 188 GLU A C 1
ATOM 1540 O O . GLU A 1 188 ? -5.490 -19.006 -35.602 1.00 64.94 188 GLU A O 1
ATOM 1545 N N . ASN A 1 189 ? -5.491 -16.762 -35.531 1.00 72.12 189 ASN A N 1
ATOM 1546 C CA . ASN A 1 189 ? -5.227 -16.537 -36.946 1.00 72.12 189 ASN A CA 1
ATOM 1547 C C . ASN A 1 189 ? -4.404 -15.257 -37.205 1.00 72.12 189 ASN A C 1
ATOM 1549 O O . ASN A 1 189 ? -4.204 -14.413 -36.330 1.00 72.12 189 ASN A O 1
ATOM 1553 N N . GLU A 1 190 ? -3.918 -15.105 -38.441 1.00 69.75 190 GLU A N 1
ATOM 1554 C CA . GLU A 1 190 ? -3.101 -13.952 -38.847 1.00 69.75 190 GLU A CA 1
ATOM 1555 C C . GLU A 1 190 ? -3.847 -12.616 -38.808 1.00 69.75 190 GLU A C 1
ATOM 1557 O O . GLU A 1 190 ? -3.218 -11.579 -38.612 1.00 69.75 190 GLU A O 1
ATOM 1562 N N . TRP A 1 191 ? -5.172 -12.620 -38.964 1.00 70.31 191 TRP A N 1
ATOM 1563 C CA . TRP A 1 191 ? -5.966 -11.395 -38.945 1.00 70.31 191 TRP A CA 1
ATOM 1564 C C . TRP A 1 191 ? -6.029 -10.803 -37.532 1.00 70.31 191 TRP A C 1
ATOM 1566 O O . TRP A 1 191 ? -5.759 -9.618 -37.348 1.00 70.31 191 TRP A O 1
ATOM 1576 N N . GLN A 1 192 ? -6.278 -11.635 -36.517 1.00 65.12 192 GLN A N 1
ATOM 1577 C CA . GLN A 1 192 ? -6.284 -11.216 -35.111 1.00 65.12 192 GLN A CA 1
ATOM 1578 C C . GLN A 1 192 ? -4.919 -10.701 -34.651 1.00 65.12 192 GLN A C 1
ATOM 1580 O O . GLN A 1 192 ? -4.848 -9.730 -33.902 1.00 65.12 192 GLN A O 1
ATOM 1585 N N . LYS A 1 193 ? -3.827 -11.293 -35.155 1.00 64.25 193 LYS A N 1
ATOM 1586 C CA . LYS A 1 193 ? -2.449 -10.885 -34.836 1.00 64.25 193 LYS A CA 1
ATOM 1587 C C . LYS A 1 193 ? -2.179 -9.399 -35.089 1.00 64.25 193 LYS A C 1
ATOM 1589 O O . LYS A 1 193 ? -1.356 -8.818 -34.386 1.00 64.25 193 LYS A O 1
ATOM 1594 N N . TRP A 1 194 ? -2.825 -8.816 -36.096 1.00 64.50 194 TRP A N 1
ATOM 1595 C CA . TRP A 1 194 ? -2.583 -7.435 -36.515 1.00 64.50 194 TRP A CA 1
ATOM 1596 C C . TRP A 1 194 ? -3.744 -6.480 -36.218 1.00 64.50 194 TRP A C 1
ATOM 1598 O O . TRP A 1 194 ? -3.527 -5.272 -36.263 1.00 64.50 194 TRP A O 1
ATOM 1608 N N . ASN A 1 195 ? -4.941 -6.992 -35.901 1.00 62.41 195 ASN A N 1
ATOM 1609 C CA . ASN A 1 195 ? -6.161 -6.179 -35.819 1.00 62.41 195 ASN A CA 1
ATOM 1610 C C . ASN A 1 195 ? -6.860 -6.177 -34.449 1.00 62.41 195 ASN A C 1
ATOM 1612 O O . ASN A 1 195 ? -7.731 -5.334 -34.237 1.00 62.41 195 ASN A O 1
ATOM 1616 N N . GLU A 1 196 ? -6.509 -7.067 -33.514 1.00 62.72 196 GLU A N 1
ATOM 1617 C CA . GLU A 1 196 ? -7.065 -7.010 -32.156 1.00 62.72 196 GLU A CA 1
ATOM 1618 C C . GLU A 1 196 ? -6.236 -6.106 -31.225 1.00 62.72 196 GLU A C 1
ATOM 1620 O O . GLU A 1 196 ? -5.005 -6.060 -31.329 1.00 62.72 196 GLU A O 1
ATOM 1625 N N . PRO A 1 197 ? -6.880 -5.388 -30.282 1.00 62.47 197 PRO A N 1
ATOM 1626 C CA . PRO A 1 197 ? -6.166 -4.645 -29.253 1.00 62.47 197 PRO A CA 1
ATOM 1627 C C . PRO A 1 197 ? -5.268 -5.580 -28.440 1.00 62.47 197 PRO A C 1
ATOM 1629 O O . PRO A 1 197 ? -5.679 -6.671 -28.050 1.00 62.47 197 PRO A O 1
ATOM 1632 N N . LEU A 1 198 ? -4.054 -5.137 -28.115 1.00 63.44 198 LEU A N 1
ATOM 1633 C CA . LEU A 1 198 ? -3.185 -5.880 -27.208 1.00 63.44 198 LEU A CA 1
ATOM 1634 C C . LEU A 1 198 ? -3.781 -5.893 -25.793 1.00 63.44 198 LEU A C 1
ATOM 1636 O O . LEU A 1 198 ? -3.653 -4.923 -25.045 1.00 63.44 198 LEU A O 1
ATOM 1640 N N . VAL A 1 199 ? -4.403 -7.010 -25.415 1.00 64.25 199 VAL A N 1
ATOM 1641 C CA . VAL A 1 199 ? -4.945 -7.227 -24.068 1.00 64.25 199 VAL A CA 1
ATOM 1642 C C . VAL A 1 199 ? -3.845 -7.791 -23.155 1.00 64.25 199 VAL A C 1
ATOM 1644 O O . VAL A 1 199 ? -3.121 -8.707 -23.571 1.00 64.25 199 VAL A O 1
ATOM 1647 N N . PRO A 1 200 ? -3.668 -7.264 -21.925 1.00 66.50 200 PRO A N 1
ATOM 1648 C CA . PRO A 1 200 ? -2.785 -7.874 -20.934 1.00 66.50 200 PRO A CA 1
ATOM 1649 C C . PRO A 1 200 ? -3.111 -9.356 -20.718 1.00 66.50 200 PRO A C 1
ATOM 1651 O O . PRO A 1 200 ? -4.267 -9.770 -20.796 1.00 66.50 200 PRO A O 1
ATOM 1654 N N . ALA A 1 201 ? -2.083 -10.161 -20.453 1.00 71.06 201 ALA A N 1
ATOM 1655 C CA . ALA A 1 201 ? -2.286 -11.552 -20.066 1.00 71.06 201 ALA A CA 1
ATOM 1656 C C . ALA A 1 201 ? -3.080 -11.667 -18.751 1.00 71.06 201 ALA A C 1
ATOM 1658 O O . ALA A 1 201 ? -3.114 -10.735 -17.947 1.00 71.06 201 ALA A O 1
ATOM 1659 N N . GLU A 1 202 ? -3.667 -12.839 -18.508 1.00 78.25 202 GLU A N 1
ATOM 1660 C CA . GLU A 1 202 ? -4.302 -13.152 -17.225 1.00 78.25 202 GLU A CA 1
ATOM 1661 C C . GLU A 1 202 ? -3.314 -12.983 -16.062 1.00 78.25 202 GLU A C 1
ATOM 1663 O O . GLU A 1 202 ? -2.113 -13.241 -16.208 1.00 78.25 202 GLU A O 1
ATOM 1668 N N . ALA A 1 203 ? -3.819 -12.605 -14.883 1.00 78.44 203 ALA A N 1
ATOM 1669 C CA . ALA A 1 203 ? -2.991 -12.299 -13.712 1.00 78.44 203 ALA A CA 1
ATOM 1670 C C . ALA A 1 203 ? -1.996 -13.424 -13.374 1.00 78.44 203 ALA A C 1
ATOM 1672 O O . ALA A 1 203 ? -0.839 -13.152 -13.059 1.00 78.44 203 ALA A O 1
ATOM 1673 N N . GLU A 1 204 ? -2.412 -14.688 -13.507 1.00 81.88 204 GLU A N 1
ATOM 1674 C CA . GLU A 1 204 ? -1.561 -15.859 -13.266 1.00 81.88 204 GLU A CA 1
ATOM 1675 C C . GLU A 1 204 ? -0.372 -15.934 -14.238 1.00 81.88 204 GLU A C 1
ATOM 1677 O O . GLU A 1 204 ? 0.748 -16.264 -13.846 1.00 81.88 204 GLU A O 1
ATOM 1682 N N . GLN A 1 205 ? -0.596 -15.609 -15.512 1.00 82.75 205 GLN A N 1
ATOM 1683 C CA . GLN A 1 205 ? 0.457 -15.598 -16.523 1.00 82.75 205 GLN A CA 1
ATOM 1684 C C . GLN A 1 205 ? 1.416 -14.427 -16.291 1.00 82.75 205 GLN A C 1
ATOM 1686 O O . GLN A 1 205 ? 2.628 -14.617 -16.384 1.00 82.75 205 GLN A O 1
ATOM 1691 N N . ILE A 1 206 ? 0.898 -13.253 -15.909 1.00 86.19 206 ILE A N 1
ATOM 1692 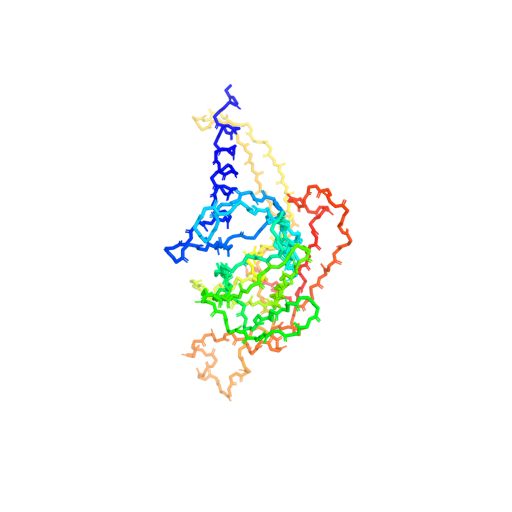C CA . ILE A 1 206 ? 1.735 -12.121 -15.496 1.00 86.19 206 ILE A CA 1
ATOM 1693 C C . ILE A 1 206 ? 2.605 -12.536 -14.304 1.00 86.19 206 ILE A C 1
ATOM 1695 O O . ILE A 1 206 ? 3.824 -12.415 -14.384 1.00 86.19 206 ILE A O 1
ATOM 1699 N N . GLN A 1 207 ? 2.037 -13.128 -13.248 1.00 86.12 207 GLN A N 1
ATOM 1700 C CA . GLN A 1 207 ? 2.836 -13.580 -12.099 1.00 86.12 207 GLN A CA 1
ATOM 1701 C C . GLN A 1 207 ? 3.924 -14.593 -12.492 1.00 86.12 207 GLN A C 1
ATOM 1703 O O . GLN A 1 207 ? 4.987 -14.607 -11.883 1.00 86.12 207 GLN A O 1
ATOM 1708 N N . LYS A 1 208 ? 3.699 -15.426 -13.516 1.00 86.19 208 LYS A N 1
ATOM 1709 C CA . LYS A 1 208 ? 4.707 -16.371 -14.035 1.00 86.19 208 LYS A CA 1
ATOM 1710 C C . LYS A 1 208 ? 5.801 -15.696 -14.869 1.00 86.19 208 LYS A C 1
ATOM 1712 O O . LYS A 1 208 ? 6.920 -16.206 -14.923 1.00 86.19 208 LYS A O 1
ATOM 1717 N N . ALA A 1 209 ? 5.494 -14.583 -15.534 1.00 87.94 209 ALA A N 1
ATOM 1718 C CA . ALA A 1 209 ? 6.437 -13.847 -16.376 1.00 87.94 209 ALA A CA 1
ATOM 1719 C C . ALA A 1 209 ? 7.429 -12.990 -15.566 1.00 87.94 209 ALA A C 1
ATOM 1721 O O . ALA A 1 209 ? 8.515 -12.669 -16.063 1.00 87.94 209 ALA A O 1
ATOM 1722 N N . PHE A 1 210 ? 7.076 -12.651 -14.321 1.00 91.25 210 PHE A N 1
ATOM 1723 C CA . PHE A 1 210 ? 7.881 -11.815 -13.435 1.00 91.25 210 PHE A CA 1
ATOM 1724 C C . PHE A 1 210 ? 8.369 -12.569 -12.202 1.00 91.25 210 PHE A C 1
ATOM 1726 O O . PHE A 1 210 ? 7.655 -13.344 -11.580 1.00 91.25 210 PHE A O 1
ATOM 1733 N N . GLN A 1 211 ? 9.596 -12.273 -11.794 1.00 92.69 211 GLN A N 1
ATOM 1734 C CA . GLN A 1 211 ? 10.146 -12.691 -10.516 1.00 92.69 211 GLN A CA 1
ATOM 1735 C C . GLN A 1 211 ? 10.277 -11.467 -9.612 1.00 92.69 211 GLN A C 1
ATOM 1737 O O . GLN A 1 211 ? 11.051 -10.553 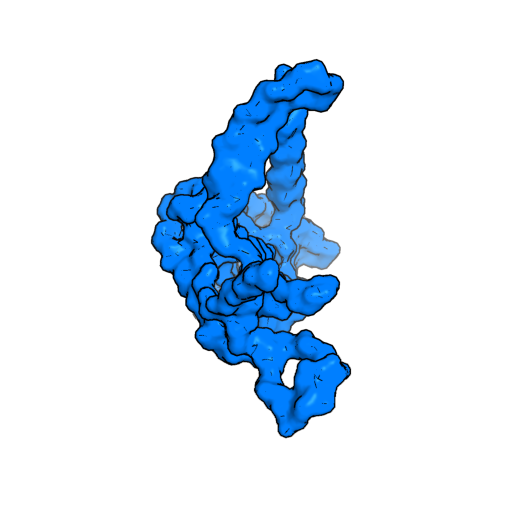-9.900 1.00 92.69 211 GLN A O 1
ATOM 1742 N N . VAL A 1 212 ? 9.550 -11.473 -8.494 1.00 93.25 212 VAL A N 1
ATOM 1743 C CA . VAL A 1 212 ? 9.686 -10.463 -7.438 1.00 93.25 212 VAL A CA 1
ATOM 1744 C C . VAL A 1 212 ? 10.766 -10.917 -6.460 1.00 93.25 212 VAL A C 1
ATOM 1746 O O . VAL A 1 212 ? 10.606 -11.908 -5.750 1.00 93.25 212 VAL A O 1
ATOM 1749 N N . VAL A 1 213 ? 11.875 -10.187 -6.416 1.00 92.38 213 VAL A N 1
ATOM 1750 C CA . VAL A 1 213 ? 12.984 -10.421 -5.491 1.00 92.38 213 VAL A CA 1
ATOM 1751 C C . VAL A 1 213 ? 12.833 -9.468 -4.310 1.00 92.38 213 VAL A C 1
ATOM 1753 O O . VAL A 1 213 ? 13.013 -8.259 -4.454 1.00 92.38 213 VAL A O 1
ATOM 1756 N N . LYS A 1 214 ? 12.506 -10.017 -3.136 1.00 91.12 214 LYS A N 1
ATOM 1757 C CA . LYS A 1 214 ? 12.495 -9.280 -1.867 1.00 91.12 214 LYS A CA 1
ATOM 1758 C C . LYS A 1 214 ? 13.893 -9.347 -1.252 1.00 91.12 214 LYS A C 1
ATOM 1760 O O . LYS A 1 214 ? 14.392 -10.441 -0.990 1.00 91.12 214 LYS A O 1
ATOM 1765 N N . LYS A 1 215 ? 14.538 -8.199 -1.061 1.00 89.12 215 LYS A N 1
ATOM 1766 C CA . LYS A 1 215 ? 15.843 -8.089 -0.396 1.00 89.12 215 LYS A CA 1
ATOM 1767 C C . LYS A 1 215 ? 15.625 -7.929 1.104 1.00 89.12 215 LYS A C 1
ATOM 1769 O O . LYS A 1 215 ? 14.613 -7.373 1.526 1.00 89.12 215 LYS A O 1
ATOM 1774 N N . ASN A 1 216 ? 16.569 -8.418 1.906 1.00 82.62 216 ASN A N 1
ATOM 1775 C CA . ASN A 1 216 ? 16.553 -8.119 3.331 1.00 82.62 216 ASN A CA 1
ATOM 1776 C C . ASN A 1 216 ? 16.792 -6.616 3.501 1.00 82.62 216 ASN A C 1
ATOM 1778 O O . ASN A 1 216 ? 17.806 -6.106 3.025 1.00 82.62 216 ASN A O 1
ATOM 1782 N N . TRP A 1 217 ? 15.841 -5.924 4.117 1.00 78.88 217 TRP A N 1
ATOM 1783 C CA . TRP A 1 217 ? 15.907 -4.487 4.326 1.00 78.88 217 TRP A CA 1
ATOM 1784 C C . TRP A 1 217 ? 16.017 -4.209 5.818 1.00 78.88 217 TRP A C 1
ATOM 1786 O O . TRP A 1 217 ? 15.170 -4.619 6.606 1.00 78.88 217 TRP A O 1
ATOM 1796 N N . ASP A 1 218 ? 17.083 -3.520 6.191 1.00 76.94 218 ASP A N 1
ATOM 1797 C CA . ASP A 1 218 ? 17.489 -3.228 7.564 1.00 76.94 218 ASP A CA 1
ATOM 1798 C C . ASP A 1 218 ? 17.090 -1.811 8.018 1.00 76.94 218 ASP A C 1
ATOM 1800 O O . ASP A 1 218 ? 17.545 -1.334 9.054 1.00 76.94 218 ASP A O 1
ATOM 1804 N N . GLY A 1 219 ? 16.235 -1.129 7.247 1.00 72.12 219 GLY A N 1
ATOM 1805 C CA . GLY A 1 219 ? 15.745 0.215 7.556 1.00 72.12 219 GLY A CA 1
ATOM 1806 C C . GLY A 1 219 ? 16.575 1.357 6.961 1.00 72.12 219 GLY A C 1
ATOM 1807 O O . GLY A 1 219 ? 16.178 2.516 7.089 1.00 72.12 219 GLY A O 1
ATOM 1808 N N . HIS A 1 220 ? 17.688 1.079 6.268 1.00 77.75 220 HIS A N 1
ATOM 1809 C CA . HIS A 1 220 ? 18.436 2.123 5.554 1.00 77.75 220 HIS A CA 1
ATOM 1810 C C . HIS A 1 220 ? 17.610 2.767 4.431 1.00 77.75 220 HIS A C 1
ATOM 1812 O O . HIS A 1 220 ? 16.666 2.179 3.916 1.00 77.75 220 HIS A O 1
ATOM 1818 N N . TYR A 1 221 ? 17.989 3.974 3.999 1.00 83.19 221 TYR A N 1
ATOM 1819 C CA . TYR A 1 221 ? 17.281 4.724 2.953 1.00 83.19 221 TYR A CA 1
ATOM 1820 C C . TYR A 1 221 ? 16.997 3.852 1.706 1.00 83.19 221 TYR A C 1
ATOM 1822 O O . TYR A 1 221 ? 17.953 3.482 1.015 1.00 83.19 221 TYR A O 1
ATOM 1830 N N . PRO A 1 222 ? 15.721 3.518 1.409 1.00 82.12 222 PRO A N 1
ATOM 1831 C CA . PRO A 1 222 ? 15.368 2.502 0.412 1.00 82.12 222 PRO A CA 1
ATOM 1832 C C . PRO A 1 222 ? 15.323 3.049 -1.021 1.00 82.12 222 PRO A C 1
ATOM 1834 O O . PRO A 1 222 ? 15.211 2.285 -1.976 1.00 82.12 222 PRO A O 1
ATOM 1837 N N . TRP A 1 223 ? 15.421 4.369 -1.200 1.00 81.56 223 TRP A N 1
ATOM 1838 C CA . TRP A 1 223 ? 15.282 5.036 -2.499 1.00 81.56 223 TRP A CA 1
ATOM 1839 C C . TRP A 1 223 ? 16.612 5.143 -3.250 1.00 81.56 223 TRP A C 1
ATOM 1841 O O . TRP A 1 223 ? 16.935 6.161 -3.857 1.00 81.56 223 TRP A O 1
ATOM 1851 N N . ASN A 1 224 ? 17.409 4.079 -3.189 1.00 83.44 224 ASN A N 1
ATOM 1852 C CA . ASN A 1 224 ? 18.591 3.902 -4.018 1.00 83.44 224 ASN A CA 1
ATOM 1853 C C . ASN A 1 224 ? 18.689 2.439 -4.467 1.00 83.44 224 ASN A C 1
ATOM 1855 O O . ASN A 1 224 ? 18.105 1.540 -3.867 1.00 83.44 224 ASN A O 1
ATOM 1859 N N . LEU A 1 225 ? 19.448 2.190 -5.530 1.00 80.44 225 LEU A N 1
ATOM 1860 C CA . LEU A 1 225 ? 19.529 0.864 -6.147 1.00 80.44 225 LEU A CA 1
ATOM 1861 C C . LEU A 1 225 ? 20.166 -0.212 -5.254 1.00 80.44 225 LEU A C 1
ATOM 1863 O O . LEU A 1 225 ? 19.867 -1.393 -5.432 1.00 80.44 225 LEU A O 1
ATOM 1867 N N . ALA A 1 226 ? 21.045 0.176 -4.329 1.00 82.75 226 ALA A N 1
ATOM 1868 C CA . ALA A 1 226 ? 21.711 -0.759 -3.426 1.00 82.75 226 ALA A CA 1
ATOM 1869 C C . ALA A 1 226 ? 20.749 -1.272 -2.344 1.00 82.75 226 ALA A C 1
ATOM 1871 O O . ALA A 1 226 ? 20.744 -2.462 -2.041 1.00 82.75 226 ALA A O 1
ATOM 1872 N N . ASN A 1 227 ? 19.893 -0.384 -1.837 1.00 85.94 227 ASN A N 1
ATOM 1873 C CA . ASN A 1 227 ? 19.030 -0.631 -0.685 1.00 85.94 227 ASN A CA 1
ATOM 1874 C C . ASN A 1 227 ? 17.565 -0.892 -1.058 1.00 85.94 227 ASN A C 1
ATOM 1876 O O . ASN A 1 227 ? 16.765 -1.160 -0.166 1.00 85.94 227 ASN A O 1
ATOM 1880 N N . ALA A 1 228 ? 17.200 -0.789 -2.343 1.00 87.00 228 ALA A N 1
ATOM 1881 C CA . ALA A 1 228 ? 15.837 -1.000 -2.823 1.00 87.00 228 ALA A CA 1
ATOM 1882 C C . ALA A 1 228 ? 15.286 -2.351 -2.321 1.00 87.00 228 ALA A C 1
ATOM 1884 O O . ALA A 1 228 ? 15.781 -3.397 -2.756 1.00 87.00 228 ALA A O 1
ATOM 1885 N N . PRO A 1 229 ? 14.255 -2.364 -1.452 1.00 90.88 229 PRO A N 1
ATOM 1886 C CA . PRO A 1 229 ? 13.789 -3.597 -0.813 1.00 90.88 229 PRO A CA 1
ATOM 1887 C C . PRO A 1 229 ? 13.179 -4.601 -1.795 1.00 90.88 229 PRO A C 1
ATOM 1889 O O . PRO A 1 229 ? 13.114 -5.795 -1.506 1.00 90.88 229 PRO A O 1
ATOM 1892 N N . ILE A 1 230 ? 12.728 -4.127 -2.960 1.00 92.19 230 ILE A N 1
ATOM 1893 C CA . ILE A 1 230 ? 12.077 -4.935 -3.988 1.00 92.19 230 ILE A CA 1
ATOM 1894 C C . ILE A 1 230 ? 12.743 -4.698 -5.341 1.00 92.19 230 ILE A C 1
ATOM 1896 O O . ILE A 1 230 ? 12.895 -3.561 -5.784 1.00 92.19 230 ILE A O 1
ATOM 1900 N N . GLU A 1 231 ? 13.058 -5.787 -6.034 1.00 92.06 231 GLU A N 1
ATOM 1901 C CA . GLU A 1 231 ? 13.498 -5.800 -7.427 1.00 92.06 231 GLU A CA 1
ATOM 1902 C C . GLU A 1 231 ? 12.571 -6.708 -8.243 1.00 92.06 231 GLU A C 1
ATOM 1904 O O . GLU A 1 231 ? 12.203 -7.791 -7.791 1.00 92.06 231 GLU A O 1
ATOM 1909 N N . ILE A 1 232 ? 12.185 -6.272 -9.443 1.00 92.12 232 ILE A N 1
ATOM 1910 C CA . ILE A 1 232 ? 11.375 -7.072 -10.366 1.00 92.12 232 ILE A CA 1
ATOM 1911 C C . ILE A 1 232 ? 12.244 -7.482 -11.550 1.00 92.12 232 ILE A C 1
ATOM 1913 O O . ILE A 1 232 ? 12.842 -6.637 -12.215 1.00 92.12 232 ILE A O 1
ATOM 1917 N N . LYS A 1 233 ? 12.292 -8.787 -11.826 1.00 92.00 233 LYS A N 1
ATOM 1918 C CA . LYS A 1 233 ? 12.974 -9.363 -12.990 1.00 92.00 233 LYS A CA 1
ATOM 1919 C C . LYS A 1 233 ? 11.951 -9.946 -13.952 1.00 92.00 233 LYS A C 1
ATOM 1921 O O . LYS A 1 233 ? 10.963 -10.528 -13.518 1.00 92.00 233 LYS A O 1
ATOM 1926 N N . ALA A 1 234 ? 12.203 -9.822 -15.250 1.00 90.38 234 ALA A N 1
ATOM 1927 C CA . ALA A 1 234 ? 11.321 -10.325 -16.298 1.00 90.38 234 ALA A CA 1
ATOM 1928 C C . ALA A 1 234 ? 12.133 -10.849 -17.482 1.00 90.38 234 ALA A C 1
ATOM 1930 O O . ALA A 1 234 ? 13.259 -10.405 -17.716 1.00 90.38 234 ALA A O 1
ATOM 1931 N N . LYS A 1 235 ? 11.545 -11.758 -18.263 1.00 87.44 235 LYS A N 1
ATOM 1932 C CA . LYS A 1 235 ? 12.092 -12.126 -19.573 1.00 87.44 235 LYS A CA 1
ATOM 1933 C C . LYS A 1 235 ? 11.647 -11.104 -20.617 1.00 87.44 235 LYS A C 1
ATOM 1935 O O . LYS A 1 235 ? 10.462 -10.806 -20.750 1.00 87.44 235 LYS A O 1
ATOM 1940 N N . ALA A 1 236 ? 12.603 -10.597 -21.383 1.00 87.69 236 ALA A N 1
ATOM 1941 C CA . ALA A 1 236 ? 12.361 -9.615 -22.429 1.00 87.69 236 ALA A CA 1
ATOM 1942 C C . ALA A 1 236 ? 13.214 -9.912 -23.667 1.00 87.69 236 ALA A C 1
ATOM 1944 O O . ALA A 1 236 ? 14.250 -10.573 -23.572 1.00 87.69 236 ALA A O 1
ATOM 1945 N N . ARG A 1 237 ? 12.783 -9.423 -24.833 1.00 88.00 237 ARG A N 1
ATOM 1946 C CA . ARG A 1 237 ? 13.587 -9.415 -26.064 1.00 88.00 237 ARG A CA 1
ATOM 1947 C C . ARG A 1 237 ? 14.061 -8.003 -26.349 1.00 88.00 237 ARG A C 1
ATOM 1949 O O . ARG A 1 237 ? 13.258 -7.078 -26.319 1.00 88.00 237 ARG A O 1
ATOM 1956 N N . VAL A 1 238 ? 15.345 -7.859 -26.651 1.00 87.44 238 VAL A N 1
ATOM 1957 C CA . VAL A 1 238 ? 15.895 -6.617 -27.197 1.00 87.44 238 VAL A CA 1
ATOM 1958 C C . VAL A 1 238 ? 15.429 -6.499 -28.643 1.00 87.44 238 VAL A C 1
ATOM 1960 O O . VAL A 1 238 ? 15.558 -7.456 -29.410 1.00 87.44 238 VAL A O 1
ATOM 1963 N N . PHE A 1 239 ? 14.894 -5.344 -29.023 1.00 80.25 239 PHE A N 1
ATOM 1964 C CA . PHE A 1 239 ? 14.725 -5.028 -30.434 1.00 80.25 239 PHE A CA 1
ATOM 1965 C C . PHE A 1 239 ? 16.115 -4.760 -31.016 1.00 80.25 239 PHE A C 1
ATOM 1967 O O . PHE A 1 239 ? 16.845 -3.897 -30.539 1.00 80.25 239 PHE A O 1
ATOM 1974 N N . LEU A 1 240 ? 16.542 -5.533 -32.009 1.00 72.44 240 LEU A N 1
ATOM 1975 C CA . LEU A 1 240 ? 17.755 -5.175 -32.737 1.00 72.44 240 LEU A CA 1
ATOM 1976 C C . LEU A 1 240 ? 17.420 -3.927 -33.554 1.00 72.44 240 LEU A C 1
ATOM 1978 O O . LEU A 1 240 ? 16.414 -3.919 -34.264 1.00 72.44 240 LEU A O 1
ATOM 1982 N N . ASN A 1 241 ? 18.216 -2.869 -33.400 1.00 57.06 241 ASN A N 1
ATOM 1983 C CA . ASN A 1 241 ? 18.135 -1.731 -34.307 1.00 57.06 241 ASN A CA 1
ATOM 1984 C C . ASN A 1 241 ? 18.353 -2.272 -35.727 1.00 57.06 241 ASN A C 1
ATOM 1986 O O . ASN A 1 241 ? 19.317 -3.008 -35.950 1.00 57.06 241 ASN A O 1
ATOM 1990 N N . GLY A 1 242 ? 17.416 -1.973 -36.630 1.00 41.31 242 GLY A N 1
ATOM 1991 C CA . GLY A 1 242 ? 17.636 -2.133 -38.068 1.00 41.31 242 GLY A CA 1
ATOM 1992 C C . GLY A 1 242 ? 18.742 -1.209 -38.551 1.00 41.31 242 GLY A C 1
ATOM 1993 O O . GLY A 1 242 ? 18.929 -0.144 -37.915 1.00 41.31 242 GLY A O 1
#

pLDDT: mean 86.83, std 14.83, range [32.47, 98.81]